Protein AF-A0A355DGM2-F1 (afdb_monomer_lite)

Secondary structure (DSSP, 8-state):
--------EEEEESEEE-TT---HHHHHHHHHHTSEESS-PPPB-EEEHHHHHHHHHHHHHHT--EEEEE--SS-B-HHHHHHHS------EE-HHHHHHHHHHHHHTTS-SS-GGGHHHHHS------HHHHTTT---SS-HHHHHHHH----SSTT--HHHHHHHHHHHHHHHHHHHHHHHHHHHHHHTT-

Sequence (193 aa):
AGSSGRVVTMLRPAVTVAEERPGGLALILGSASAVRSDEGDPIGQFLHSDDLADAVVCAVRERVDGPLNVAPDGWISAVVMAELGGPTPRLRLPANVVATLARIRWGLGFTAAPPGVLPYTVHPWVVSNDRLRALGWEPAHTNEEAYVAGHEPRTFDSLDAGSRQRISLGVAGGLVLTTLAGLVWLFRRSNRR

Foldseek 3Di:
DDDPDQADEAEAEFLEQELVDQPLVNQQLVLLLLQAAPLDWFKGWYAYPVLVVVLVVLCVVVVDHYYAYRTAPDIHTSVLLDVLQDDRPPDHDHPVVSLVVQCVCVVLVVGSHHSVCNVCRSDPDDDDRVVSVVSVRHGPDHRSRRSNSSRPHPVDVPCDPVNVVSVVVVVVVVVVVVVVVVVVVVVVVVVVD

Radius of gyration: 22.89 Å; chains: 1; bounding box: 57×38×83 Å

pLDDT: mean 76.77, std 14.78, range [42.03, 96.5]

Structure (mmCIF, N/CA/C/O backbone):
data_AF-A0A355DGM2-F1
#
_entry.id   AF-A0A355DGM2-F1
#
loop_
_atom_site.group_PDB
_atom_site.id
_atom_site.type_symbol
_atom_site.label_atom_id
_atom_site.label_alt_id
_atom_site.label_comp_id
_atom_site.label_asym_id
_atom_site.label_entity_id
_atom_site.label_seq_id
_atom_site.pdbx_PDB_ins_code
_atom_site.Cartn_x
_atom_site.Cartn_y
_atom_site.Cartn_z
_atom_site.occupancy
_atom_site.B_iso_or_equiv
_atom_site.auth_seq_id
_atom_site.auth_comp_id
_atom_site.auth_asym_id
_atom_site.auth_atom_id
_atom_site.pdbx_PDB_model_num
ATOM 1 N N . ALA A 1 1 ? -14.028 -1.785 42.041 1.00 43.94 1 ALA A N 1
ATOM 2 C CA . ALA A 1 1 ? -13.578 -0.882 40.965 1.00 43.94 1 ALA A CA 1
ATOM 3 C C . ALA A 1 1 ? -12.494 -1.615 40.181 1.00 43.94 1 ALA A C 1
ATOM 5 O O . ALA A 1 1 ? -11.404 -1.797 40.707 1.00 43.94 1 ALA A O 1
ATOM 6 N N . GLY A 1 2 ? -12.857 -2.193 39.031 1.00 47.41 2 GLY A N 1
ATOM 7 C CA . GLY A 1 2 ? -11.975 -3.054 38.236 1.00 47.41 2 GLY A CA 1
ATOM 8 C C . GLY A 1 2 ? -10.815 -2.265 37.636 1.00 47.41 2 GLY A C 1
ATOM 9 O O . GLY A 1 2 ? -10.975 -1.094 37.303 1.00 47.41 2 GLY A O 1
ATOM 10 N N . SER A 1 3 ? -9.648 -2.896 37.552 1.00 53.72 3 SER A N 1
ATOM 11 C CA . SER A 1 3 ? -8.413 -2.318 37.026 1.00 53.72 3 SER A CA 1
ATOM 12 C C . SER A 1 3 ? -8.638 -1.597 35.698 1.00 53.72 3 SER A C 1
ATOM 14 O O . SER A 1 3 ? -9.107 -2.205 34.736 1.00 53.72 3 SER A O 1
ATOM 16 N N . SER A 1 4 ? -8.249 -0.328 35.633 1.00 62.31 4 SER A N 1
ATOM 17 C CA . SER A 1 4 ? -8.132 0.453 34.402 1.00 62.31 4 SER A CA 1
ATOM 18 C C . SER A 1 4 ? -7.060 -0.182 33.503 1.00 62.31 4 SER A C 1
ATOM 20 O O . SER A 1 4 ? -5.890 0.197 33.550 1.00 62.31 4 SER A O 1
ATOM 22 N N . GLY A 1 5 ? -7.437 -1.227 32.765 1.00 78.44 5 GLY A N 1
ATOM 23 C CA . GLY A 1 5 ? -6.533 -2.020 31.937 1.00 78.44 5 GLY A CA 1
ATOM 24 C C . GLY A 1 5 ? -5.949 -1.178 30.809 1.00 78.44 5 GLY A C 1
ATOM 25 O O . GLY A 1 5 ? -6.682 -0.520 30.072 1.00 78.44 5 GLY A O 1
ATOM 26 N N . ARG A 1 6 ? -4.619 -1.176 30.687 1.00 85.81 6 ARG A N 1
ATOM 27 C CA . ARG A 1 6 ? -3.944 -0.642 29.500 1.00 85.81 6 ARG A CA 1
ATOM 28 C C . ARG A 1 6 ? -4.262 -1.564 28.324 1.00 85.81 6 ARG A C 1
ATOM 30 O O . ARG A 1 6 ? -4.136 -2.775 28.471 1.00 85.81 6 ARG A O 1
ATOM 37 N N . VAL A 1 7 ? -4.635 -0.983 27.190 1.00 90.31 7 VAL A N 1
ATOM 38 C CA . VAL A 1 7 ? -4.841 -1.688 25.916 1.00 90.31 7 VAL A CA 1
ATOM 39 C C . VAL A 1 7 ? -3.777 -1.246 24.921 1.00 90.31 7 VAL A C 1
ATOM 41 O O . VAL A 1 7 ? -3.289 -0.114 25.005 1.00 90.31 7 VAL A O 1
ATOM 44 N N . VAL A 1 8 ? -3.396 -2.132 24.005 1.00 93.19 8 VAL A N 1
ATOM 45 C CA . VAL A 1 8 ? -2.416 -1.827 22.957 1.00 93.19 8 VAL A CA 1
ATOM 46 C C . VAL A 1 8 ? -3.008 -2.198 21.607 1.00 93.19 8 VAL A C 1
ATOM 48 O O . VAL A 1 8 ? -3.255 -3.369 21.323 1.00 93.19 8 VAL A O 1
ATOM 51 N N . THR A 1 9 ? -3.180 -1.199 20.745 1.00 95.38 9 THR A N 1
ATOM 52 C CA . THR A 1 9 ? -3.626 -1.397 19.363 1.00 95.38 9 THR A CA 1
ATOM 53 C C . THR A 1 9 ? -2.432 -1.382 18.414 1.00 95.38 9 THR A C 1
ATOM 55 O O . THR A 1 9 ? -1.610 -0.468 18.460 1.00 95.38 9 THR A O 1
ATOM 58 N N . MET A 1 10 ? -2.340 -2.369 17.521 1.00 95.31 10 MET A N 1
ATOM 59 C CA . MET A 1 10 ? -1.321 -2.412 16.466 1.00 95.31 10 MET A CA 1
ATOM 60 C C . MET A 1 10 ? -1.983 -2.252 15.100 1.00 95.31 10 MET A C 1
ATOM 62 O O . MET A 1 10 ? -2.630 -3.181 14.619 1.00 95.31 10 MET A O 1
ATOM 66 N N . LEU A 1 11 ? -1.794 -1.100 14.457 1.00 95.38 11 LEU A N 1
ATOM 67 C CA . LEU A 1 11 ? -2.301 -0.875 13.104 1.00 95.38 11 LEU A CA 1
ATOM 68 C C . LEU A 1 11 ? -1.401 -1.546 12.061 1.00 95.38 11 LEU A C 1
ATOM 70 O O . LEU A 1 11 ? -0.174 -1.465 12.136 1.00 95.38 11 LEU A O 1
ATOM 74 N N . ARG A 1 12 ? -2.021 -2.206 11.083 1.00 95.00 12 ARG A N 1
ATOM 75 C CA . ARG A 1 12 ? -1.367 -2.873 9.950 1.00 95.00 12 ARG A CA 1
ATOM 76 C C . ARG A 1 12 ? -1.913 -2.276 8.654 1.00 95.00 12 ARG A C 1
ATOM 78 O O . ARG A 1 12 ? -2.901 -2.795 8.130 1.00 95.00 12 ARG A O 1
ATOM 85 N N . PRO A 1 13 ? -1.349 -1.152 8.187 1.00 92.94 13 PRO A N 1
ATOM 86 C CA . PRO A 1 13 ? -1.866 -0.483 7.008 1.00 92.94 13 PRO A CA 1
ATOM 87 C C . PRO A 1 13 ? -1.518 -1.247 5.727 1.00 92.94 13 PRO A C 1
ATOM 89 O O . PRO A 1 13 ? -0.441 -1.842 5.614 1.00 92.94 13 PRO A O 1
ATOM 92 N N . ALA A 1 14 ? -2.419 -1.185 4.748 1.00 91.19 14 ALA A N 1
ATOM 93 C CA . ALA A 1 14 ? -2.104 -1.440 3.347 1.00 91.19 14 ALA A CA 1
ATOM 94 C C . ALA A 1 14 ? -1.095 -0.396 2.823 1.00 91.19 14 ALA A C 1
ATOM 96 O O . ALA A 1 14 ? -0.652 0.493 3.558 1.00 91.19 14 ALA A O 1
ATOM 97 N N . VAL A 1 15 ? -0.702 -0.497 1.549 1.00 86.44 15 VAL A N 1
ATOM 98 C CA . VAL A 1 15 ? 0.288 0.415 0.956 1.00 86.44 15 VAL A CA 1
ATOM 99 C C . VAL A 1 15 ? -0.219 1.851 1.068 1.00 86.44 15 VAL A C 1
ATOM 101 O O . VAL A 1 15 ? -1.159 2.237 0.383 1.00 86.44 15 VAL A O 1
ATOM 104 N N . THR A 1 16 ? 0.386 2.632 1.963 1.00 86.19 16 THR A N 1
ATOM 105 C CA . THR A 1 16 ? -0.083 3.988 2.256 1.00 86.19 16 THR A CA 1
ATOM 106 C C . THR A 1 16 ? 0.532 4.988 1.285 1.00 86.19 16 THR A C 1
ATOM 108 O O . THR A 1 16 ? 1.746 4.986 1.054 1.00 86.19 16 THR A O 1
ATOM 111 N N . VAL A 1 17 ? -0.318 5.843 0.733 1.00 83.31 17 VAL A N 1
ATOM 112 C CA . VAL A 1 17 ? -0.003 6.870 -0.262 1.00 83.31 17 VAL A CA 1
ATOM 113 C C . VAL A 1 17 ? -0.523 8.223 0.218 1.00 83.31 17 VAL A C 1
ATOM 115 O O . VAL A 1 17 ? -1.468 8.281 0.996 1.00 83.31 17 VAL A O 1
ATOM 118 N N . ALA A 1 18 ? 0.123 9.301 -0.211 1.00 75.31 18 ALA A N 1
ATOM 119 C CA . ALA A 1 18 ? -0.251 10.673 0.119 1.00 75.31 18 ALA A CA 1
ATOM 120 C C . ALA A 1 18 ? 0.017 11.565 -1.099 1.00 75.31 18 ALA A C 1
ATOM 122 O O . ALA A 1 18 ? 1.038 11.355 -1.762 1.00 75.31 18 ALA A O 1
ATOM 123 N N . GLU A 1 19 ? -0.841 12.560 -1.350 1.00 64.38 19 GLU A N 1
ATOM 124 C CA . GLU A 1 19 ? -0.718 13.497 -2.485 1.00 64.38 19 GLU A CA 1
ATOM 125 C C . GLU A 1 19 ? 0.648 14.206 -2.523 1.00 64.38 19 GLU A C 1
ATOM 127 O O . GLU A 1 19 ? 1.298 14.282 -3.562 1.00 64.38 19 GLU A O 1
ATOM 132 N N . GLU A 1 20 ? 1.145 14.687 -1.379 1.00 56.47 20 GLU A N 1
ATOM 133 C CA . GLU A 1 20 ? 2.359 15.520 -1.352 1.00 56.47 20 GLU A CA 1
ATOM 134 C C . GLU A 1 20 ? 3.671 14.727 -1.225 1.00 56.47 20 GLU A C 1
ATOM 136 O O . GLU A 1 20 ? 4.762 15.272 -1.429 1.00 56.47 20 GLU A O 1
ATOM 141 N N . ARG A 1 21 ? 3.601 13.437 -0.867 1.00 53.59 21 ARG A N 1
ATOM 142 C CA . ARG A 1 21 ? 4.767 12.551 -0.732 1.00 53.59 21 ARG A CA 1
ATOM 143 C C . ARG A 1 21 ? 4.364 11.102 -0.988 1.00 53.59 21 ARG A C 1
ATOM 145 O O . ARG A 1 21 ? 3.862 10.458 -0.064 1.00 53.59 21 ARG A O 1
ATOM 152 N N . PRO A 1 22 ? 4.672 10.524 -2.160 1.00 54.56 22 PRO A N 1
ATOM 153 C CA . PRO A 1 22 ? 4.514 9.090 -2.325 1.00 54.56 22 PRO A CA 1
ATOM 154 C C . PRO A 1 22 ? 5.423 8.404 -1.295 1.00 54.56 22 PRO A C 1
ATOM 156 O O . PRO A 1 22 ? 6.642 8.598 -1.285 1.00 54.56 22 PRO A O 1
ATOM 159 N N . GLY A 1 23 ? 4.818 7.671 -0.355 1.00 53.31 23 GLY A N 1
ATOM 160 C CA . GLY A 1 23 ? 5.551 6.977 0.699 1.00 53.31 23 GLY A CA 1
ATOM 161 C C . GLY A 1 23 ? 6.642 6.093 0.092 1.00 53.31 23 GLY A C 1
ATOM 162 O O . GLY A 1 23 ? 6.471 5.543 -0.997 1.00 53.31 23 GLY A O 1
ATOM 163 N N . GLY A 1 24 ? 7.779 5.934 0.779 1.00 54.09 24 GLY A N 1
ATOM 164 C CA . GLY A 1 24 ? 8.934 5.208 0.228 1.00 54.09 24 GLY A CA 1
ATOM 165 C C . GLY A 1 24 ? 8.587 3.808 -0.298 1.00 54.09 24 GLY A C 1
ATOM 166 O O . GLY A 1 24 ? 9.107 3.393 -1.329 1.00 54.09 24 GLY A O 1
ATOM 167 N N . LEU A 1 25 ? 7.642 3.112 0.345 1.00 56.62 25 LEU A N 1
ATOM 168 C CA . LEU A 1 25 ? 7.139 1.815 -0.117 1.00 56.62 25 LEU A CA 1
ATOM 169 C C . LEU A 1 25 ? 6.271 1.908 -1.377 1.00 56.62 25 LEU A C 1
ATOM 171 O O . LEU A 1 25 ? 6.405 1.050 -2.243 1.00 56.62 25 LEU A O 1
ATOM 175 N N . ALA A 1 26 ? 5.436 2.938 -1.521 1.00 55.56 26 ALA A N 1
ATOM 176 C CA . ALA A 1 26 ? 4.637 3.153 -2.726 1.00 55.56 26 ALA A CA 1
ATOM 177 C C . ALA A 1 26 ? 5.531 3.444 -3.944 1.00 55.56 26 ALA A C 1
ATOM 179 O O . ALA A 1 26 ? 5.328 2.865 -5.007 1.00 55.56 26 ALA A O 1
ATOM 180 N N . LEU A 1 27 ? 6.594 4.239 -3.769 1.00 59.16 27 LEU A N 1
ATOM 181 C CA . LEU A 1 27 ? 7.612 4.468 -4.805 1.00 59.16 27 LEU A CA 1
ATOM 182 C C . LEU A 1 27 ? 8.358 3.184 -5.189 1.00 59.16 27 LEU A C 1
ATOM 184 O O . LEU A 1 27 ? 8.593 2.901 -6.369 1.00 59.16 27 LEU A O 1
ATOM 188 N N . ILE A 1 28 ? 8.747 2.394 -4.190 1.00 57.03 28 ILE A N 1
ATOM 189 C CA . ILE A 1 28 ? 9.450 1.126 -4.390 1.00 57.03 28 ILE A CA 1
ATOM 190 C C . ILE A 1 28 ? 8.540 0.112 -5.105 1.00 57.03 28 ILE A C 1
ATOM 192 O O . ILE A 1 28 ? 8.972 -0.527 -6.062 1.00 57.03 28 ILE A O 1
ATOM 196 N N . LEU A 1 29 ? 7.273 -0.002 -4.709 1.00 59.44 29 LEU A N 1
ATOM 197 C CA . LEU A 1 29 ? 6.317 -0.908 -5.345 1.00 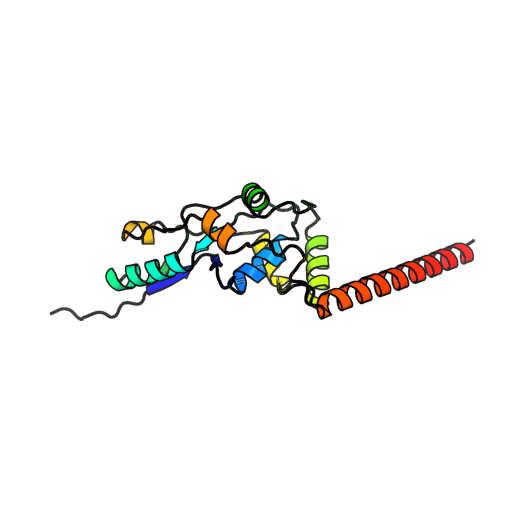59.44 29 LEU A CA 1
ATOM 198 C C . LEU A 1 29 ? 5.933 -0.432 -6.749 1.00 59.44 29 LEU A C 1
ATOM 200 O O . LEU A 1 29 ? 5.970 -1.234 -7.675 1.00 59.44 29 LEU A O 1
ATOM 204 N N . GLY A 1 30 ? 5.675 0.861 -6.958 1.00 60.94 30 GLY A N 1
ATOM 205 C CA . GLY A 1 30 ? 5.396 1.419 -8.286 1.00 60.94 30 GLY A CA 1
ATOM 206 C C . GLY A 1 30 ? 6.549 1.197 -9.275 1.00 60.94 30 GLY A C 1
ATOM 207 O O . GLY A 1 30 ? 6.340 0.758 -10.407 1.00 60.94 30 GLY A O 1
ATOM 208 N N . SER A 1 31 ? 7.796 1.399 -8.835 1.00 55.84 31 SER A N 1
ATOM 209 C CA . SER A 1 31 ? 8.989 1.177 -9.674 1.00 55.84 31 SER A CA 1
ATOM 210 C C . SER A 1 31 ? 9.320 -0.304 -9.926 1.00 55.84 31 SER A C 1
ATOM 212 O O . SER A 1 31 ? 9.975 -0.633 -10.931 1.00 55.84 31 SER A O 1
ATOM 214 N N . ALA A 1 32 ? 8.852 -1.199 -9.050 1.00 55.50 32 ALA A N 1
ATOM 215 C CA . ALA A 1 32 ? 8.900 -2.647 -9.231 1.00 55.50 32 ALA A CA 1
ATOM 216 C C . ALA A 1 32 ? 7.780 -3.150 -10.168 1.00 55.50 32 ALA A C 1
ATOM 218 O O . ALA A 1 32 ? 8.047 -3.988 -11.027 1.00 55.50 32 ALA A O 1
ATOM 219 N N . SER A 1 33 ? 6.580 -2.564 -10.101 1.00 57.94 33 SER A N 1
ATOM 220 C CA . SER A 1 33 ? 5.413 -2.901 -10.938 1.00 57.94 33 SER A CA 1
ATOM 221 C C . SER A 1 33 ? 5.585 -2.576 -12.428 1.00 57.94 33 SER A C 1
ATOM 223 O O . SER A 1 33 ? 4.860 -3.112 -13.268 1.00 57.94 33 SER A O 1
ATOM 225 N N . ALA A 1 34 ? 6.570 -1.741 -12.783 1.00 59.12 34 ALA A N 1
ATOM 226 C CA . ALA A 1 34 ? 6.931 -1.450 -14.172 1.00 59.12 34 ALA A CA 1
ATOM 227 C C . ALA A 1 34 ? 7.476 -2.675 -14.936 1.00 59.12 34 ALA A C 1
ATOM 229 O O . ALA A 1 34 ? 7.495 -2.670 -16.165 1.00 59.12 34 ALA A O 1
ATOM 230 N N . VAL A 1 35 ? 7.933 -3.721 -14.234 1.00 55.16 35 VAL A N 1
ATOM 231 C CA . VAL A 1 35 ? 8.417 -4.962 -14.853 1.00 55.16 35 VAL A CA 1
ATOM 232 C C . VAL A 1 35 ? 7.494 -6.101 -14.438 1.00 55.16 35 VAL A C 1
ATOM 234 O O . VAL A 1 35 ? 7.488 -6.506 -13.279 1.00 55.16 35 VAL A O 1
ATOM 237 N N . ARG A 1 36 ? 6.708 -6.615 -15.386 1.00 61.22 36 ARG A N 1
ATOM 238 C CA . ARG A 1 36 ? 5.722 -7.673 -15.132 1.00 61.22 36 ARG A CA 1
ATOM 239 C C . ARG A 1 36 ? 6.274 -9.046 -15.509 1.00 61.22 36 ARG A C 1
ATOM 241 O O . ARG A 1 36 ? 6.839 -9.203 -16.595 1.00 61.22 36 ARG A O 1
ATOM 248 N N . SER A 1 37 ? 6.091 -10.026 -14.624 1.00 59.56 37 SER A N 1
ATOM 249 C CA . SER A 1 37 ? 6.274 -11.441 -14.959 1.00 59.56 37 SER A CA 1
ATOM 250 C C . SER A 1 37 ? 5.012 -12.005 -15.618 1.00 59.56 37 SER A C 1
ATOM 252 O O . SER A 1 37 ? 3.939 -11.402 -15.590 1.00 59.56 37 SER A O 1
ATOM 254 N N . ASP A 1 38 ? 5.144 -13.153 -16.266 1.00 64.50 38 ASP A N 1
ATOM 255 C CA . ASP A 1 38 ? 4.042 -13.923 -16.841 1.00 64.50 38 ASP A CA 1
ATOM 256 C C . ASP A 1 38 ? 3.252 -14.753 -15.808 1.00 64.50 38 ASP A C 1
ATOM 258 O O . ASP A 1 38 ? 2.197 -15.291 -16.146 1.00 64.50 38 ASP A O 1
ATOM 262 N N . GLU A 1 39 ? 3.719 -14.805 -14.557 1.00 63.25 39 GLU A N 1
ATOM 263 C CA . GLU A 1 39 ? 3.171 -15.630 -13.468 1.00 63.25 39 GLU A CA 1
ATOM 264 C C . GLU A 1 39 ? 1.822 -15.143 -12.908 1.00 63.25 39 GLU A C 1
ATOM 266 O O . GLU A 1 39 ? 1.087 -15.947 -12.337 1.00 63.25 39 GLU A O 1
ATOM 271 N N . GLY A 1 40 ? 1.450 -13.870 -13.081 1.00 62.19 40 GLY A N 1
ATOM 272 C CA . GLY A 1 40 ? 0.170 -13.351 -12.588 1.00 62.19 40 GLY A CA 1
ATOM 273 C C . GLY A 1 40 ? -0.073 -11.878 -12.910 1.00 62.19 40 GLY A C 1
ATOM 274 O O . GLY A 1 40 ? 0.831 -11.169 -13.352 1.00 62.19 40 GLY A O 1
ATOM 275 N N . ASP A 1 41 ? -1.309 -11.422 -12.695 1.00 65.69 41 ASP A N 1
ATOM 276 C CA . ASP A 1 41 ? -1.667 -10.006 -12.787 1.00 65.69 41 ASP A CA 1
ATOM 277 C C . ASP A 1 41 ? -1.626 -9.360 -11.391 1.00 65.69 41 ASP A C 1
ATOM 279 O O . ASP A 1 41 ? -2.308 -9.842 -10.483 1.00 65.69 41 ASP A O 1
ATOM 283 N N . PRO A 1 42 ? -0.858 -8.271 -11.191 1.00 70.81 42 PRO A N 1
ATOM 284 C CA . PRO A 1 42 ? -0.794 -7.604 -9.897 1.00 70.81 42 PRO A CA 1
ATOM 285 C C . PRO A 1 42 ? -2.148 -6.988 -9.534 1.00 70.81 42 PRO A C 1
ATOM 287 O O . PRO A 1 42 ? -2.730 -6.236 -10.315 1.00 70.81 42 PRO A O 1
ATOM 290 N N . ILE A 1 43 ? -2.623 -7.261 -8.324 1.00 79.44 43 ILE A N 1
ATOM 291 C CA . ILE A 1 43 ? -3.702 -6.520 -7.670 1.00 79.44 43 ILE A CA 1
ATOM 292 C C . ILE A 1 43 ? -3.099 -5.492 -6.709 1.00 79.44 43 ILE A C 1
ATOM 294 O O . ILE A 1 43 ? -2.060 -5.735 -6.096 1.00 79.44 43 ILE A O 1
ATOM 298 N N . GLY A 1 44 ? -3.730 -4.325 -6.625 1.00 84.00 44 GLY A N 1
ATOM 299 C CA . GLY A 1 44 ? -3.279 -3.188 -5.833 1.00 84.00 44 GLY A CA 1
ATOM 300 C C . GLY A 1 44 ? -4.243 -2.859 -4.699 1.00 84.00 44 GLY A C 1
ATOM 301 O O . GLY A 1 44 ? -5.463 -2.897 -4.867 1.00 84.00 44 GLY A O 1
ATOM 302 N N . GLN A 1 45 ? -3.694 -2.512 -3.539 1.00 89.06 45 GLN A N 1
ATOM 303 C CA . GLN A 1 45 ? -4.464 -2.008 -2.407 1.00 89.06 45 GLN A CA 1
ATOM 304 C C . GLN A 1 45 ? -3.740 -0.802 -1.807 1.00 89.06 45 GLN A C 1
ATOM 306 O O . GLN A 1 45 ? -2.713 -0.957 -1.141 1.00 89.06 45 GLN A O 1
ATOM 311 N N . PHE A 1 46 ? -4.272 0.388 -2.087 1.00 88.38 46 PHE A N 1
ATOM 312 C CA . PHE A 1 46 ? -3.683 1.677 -1.744 1.00 88.38 46 PHE A CA 1
ATOM 313 C C . PHE A 1 46 ? -4.566 2.414 -0.741 1.00 88.38 46 PHE A C 1
ATOM 315 O O . PHE A 1 46 ? -5.757 2.597 -0.962 1.00 88.38 46 PHE A O 1
ATOM 322 N N . LEU A 1 47 ? -3.978 2.816 0.380 1.00 91.69 47 LEU A N 1
ATOM 323 C CA . LEU A 1 47 ? -4.662 3.524 1.458 1.00 91.69 47 LEU A CA 1
ATOM 324 C C . LEU A 1 47 ? -4.226 4.989 1.461 1.00 91.69 47 LEU A C 1
ATOM 326 O O . LEU A 1 47 ? -3.023 5.255 1.523 1.00 91.69 47 LEU A O 1
ATOM 330 N N . HIS A 1 48 ? -5.173 5.926 1.448 1.00 90.62 48 HIS A N 1
ATOM 331 C CA . HIS A 1 48 ? -4.840 7.339 1.594 1.00 90.62 48 HIS A CA 1
ATOM 332 C C . HIS A 1 48 ? -4.316 7.635 3.010 1.00 90.62 48 HIS A C 1
ATOM 334 O O . HIS A 1 48 ? -4.785 7.063 3.998 1.00 90.62 48 HIS A O 1
ATOM 340 N N . SER A 1 49 ? -3.325 8.520 3.133 1.00 90.94 49 SER A N 1
ATOM 341 C CA . SER A 1 49 ? -2.719 8.858 4.427 1.00 90.94 49 SER A CA 1
ATOM 342 C C . SER A 1 49 ? -3.716 9.448 5.418 1.00 90.94 49 SER A C 1
ATOM 344 O O . SER A 1 49 ? -3.588 9.203 6.618 1.00 90.94 49 SER A O 1
ATOM 346 N N . ASP A 1 50 ? -4.711 10.179 4.924 1.00 91.12 50 ASP A N 1
ATOM 347 C CA . ASP A 1 50 ? -5.739 10.790 5.770 1.00 91.12 50 ASP A CA 1
ATOM 348 C C . ASP A 1 50 ? -6.674 9.727 6.347 1.00 91.12 50 ASP A C 1
ATOM 350 O O . ASP A 1 50 ? -6.948 9.732 7.544 1.00 91.12 50 ASP A O 1
ATOM 354 N N . ASP A 1 51 ? -7.034 8.718 5.550 1.00 94.06 51 ASP A N 1
ATOM 355 C CA . ASP A 1 51 ? -7.844 7.591 6.019 1.00 94.06 51 ASP A CA 1
ATOM 356 C C . ASP A 1 51 ? -7.099 6.773 7.090 1.00 94.06 51 ASP A C 1
ATOM 358 O O . ASP A 1 51 ? -7.702 6.265 8.041 1.00 94.06 51 ASP A O 1
ATOM 362 N N . LEU A 1 52 ? -5.766 6.668 6.978 1.00 94.69 52 LEU A N 1
ATOM 363 C CA . LEU A 1 52 ? -4.931 6.074 8.025 1.00 94.69 52 LEU A CA 1
ATOM 364 C C . LEU A 1 52 ? -4.936 6.920 9.306 1.00 94.69 52 LEU A C 1
ATOM 366 O O . LEU A 1 52 ? -5.001 6.361 10.404 1.00 94.69 52 LEU A O 1
ATOM 370 N N . ALA A 1 53 ? -4.865 8.247 9.190 1.00 94.50 53 ALA A N 1
ATOM 371 C CA . ALA A 1 53 ? -4.955 9.140 10.341 1.00 94.50 53 ALA A CA 1
ATOM 372 C C . ALA A 1 53 ? -6.321 9.007 11.038 1.00 94.50 53 ALA A C 1
ATOM 374 O O . ALA A 1 53 ? -6.378 8.864 12.262 1.00 94.50 53 ALA A O 1
ATOM 375 N N . ASP A 1 54 ? -7.406 8.930 10.271 1.00 95.31 54 ASP A N 1
ATOM 376 C CA . ASP A 1 54 ? -8.752 8.705 10.798 1.00 95.31 54 ASP A CA 1
ATOM 377 C C . ASP A 1 54 ? -8.894 7.331 11.464 1.00 95.31 54 ASP A C 1
ATOM 379 O O . ASP A 1 54 ? -9.524 7.206 12.520 1.00 95.31 54 ASP A O 1
ATOM 383 N N . ALA A 1 55 ? -8.239 6.297 10.928 1.00 95.69 55 ALA A N 1
ATOM 384 C CA . ALA A 1 55 ? -8.201 4.976 11.552 1.00 95.69 55 ALA A CA 1
ATOM 385 C C . ALA A 1 55 ? -7.498 5.000 12.920 1.00 95.69 55 ALA A C 1
ATOM 387 O O . ALA A 1 55 ? -7.945 4.333 13.857 1.00 95.69 55 ALA A O 1
ATOM 388 N N . VAL A 1 56 ? -6.430 5.796 13.070 1.00 95.56 56 VAL A N 1
ATOM 389 C CA . VAL A 1 56 ? -5.773 6.024 14.370 1.00 95.56 56 VAL A CA 1
ATOM 390 C C . VAL A 1 56 ? -6.748 6.677 15.348 1.00 95.56 56 VAL A C 1
ATOM 392 O O . VAL A 1 56 ? -6.863 6.227 16.490 1.00 95.56 56 VAL A O 1
ATOM 395 N N . VAL A 1 57 ? -7.481 7.706 14.913 1.00 95.88 57 VAL A N 1
ATOM 396 C CA . VAL A 1 57 ? -8.476 8.391 15.752 1.00 95.88 57 VAL A CA 1
ATOM 397 C C . VAL A 1 57 ? -9.582 7.428 16.191 1.00 95.88 57 VAL A C 1
ATOM 399 O O . VAL A 1 57 ? -9.920 7.398 17.377 1.00 95.88 57 VAL A O 1
ATOM 402 N N . CYS A 1 58 ? -10.106 6.610 15.275 1.00 95.38 58 CYS A N 1
ATOM 403 C CA . CYS A 1 58 ? -11.101 5.579 15.579 1.00 95.38 58 CYS A CA 1
ATOM 404 C C . CYS A 1 58 ? -10.571 4.572 16.613 1.00 95.38 58 CYS A C 1
ATOM 406 O O . CYS A 1 58 ? -11.188 4.377 17.660 1.00 95.38 58 CYS A O 1
ATOM 408 N N . ALA A 1 59 ? -9.382 4.005 16.388 1.00 94.50 59 ALA A N 1
ATOM 409 C CA . ALA A 1 59 ? -8.775 3.028 17.291 1.00 94.50 59 ALA A CA 1
ATOM 410 C C . ALA A 1 59 ? -8.581 3.568 18.720 1.00 94.50 59 ALA A C 1
ATOM 412 O O . ALA A 1 59 ? -8.819 2.852 19.697 1.00 94.50 59 ALA A O 1
ATOM 413 N N . VAL A 1 60 ? -8.180 4.838 18.849 1.00 93.44 60 VAL A N 1
ATOM 414 C CA . VAL A 1 60 ? -8.001 5.507 20.147 1.00 93.44 60 VAL A CA 1
ATOM 415 C C . VAL A 1 60 ? -9.340 5.752 20.847 1.00 93.44 60 VAL A C 1
ATOM 417 O O . VAL A 1 60 ? -9.430 5.546 22.060 1.00 93.44 60 VAL A O 1
ATOM 420 N N . ARG A 1 61 ? -10.375 6.175 20.109 1.00 94.38 61 ARG A N 1
ATOM 421 C CA . ARG A 1 61 ? -11.723 6.411 20.656 1.00 94.38 61 ARG A CA 1
ATOM 422 C C . ARG A 1 61 ? -12.358 5.119 21.165 1.00 94.38 61 ARG A C 1
ATOM 424 O O . ARG A 1 61 ? -12.814 5.084 22.305 1.00 94.38 61 ARG A O 1
ATOM 431 N N . GLU A 1 62 ? -12.287 4.060 20.367 1.00 93.94 62 GLU A N 1
ATOM 432 C CA . GLU A 1 62 ? -12.908 2.765 20.667 1.00 93.94 62 GLU A CA 1
ATOM 433 C C . GLU A 1 62 ? -12.064 1.879 21.599 1.00 93.94 62 GLU A C 1
ATOM 435 O O . GLU A 1 62 ? -12.528 0.839 22.063 1.00 93.94 62 GLU A O 1
ATOM 440 N N . ARG A 1 63 ? -10.820 2.281 21.910 1.00 91.69 63 ARG A N 1
ATOM 441 C CA . ARG A 1 63 ? -9.886 1.552 22.793 1.00 91.69 63 ARG A CA 1
ATOM 442 C C . ARG A 1 63 ? -9.731 0.072 22.422 1.00 91.69 63 ARG A C 1
ATOM 444 O O . ARG A 1 63 ? -9.739 -0.809 23.282 1.00 91.69 63 ARG A O 1
ATOM 451 N N . VAL A 1 64 ? -9.574 -0.191 21.129 1.00 90.19 64 VAL A N 1
ATOM 452 C CA . VAL A 1 64 ? -9.469 -1.547 20.581 1.00 90.19 64 VAL A CA 1
ATOM 453 C C . VAL A 1 64 ? -8.192 -2.219 21.067 1.00 90.19 64 VAL A C 1
ATOM 455 O O . VAL A 1 64 ? -7.105 -1.668 20.918 1.00 90.19 64 VAL A O 1
ATOM 458 N N . ASP A 1 65 ? -8.294 -3.445 21.569 1.00 91.81 65 ASP A N 1
ATOM 459 C CA . ASP A 1 65 ? -7.112 -4.235 21.909 1.00 91.81 65 ASP A CA 1
ATOM 460 C C . ASP A 1 65 ? -6.687 -5.159 20.752 1.00 91.81 65 ASP A C 1
ATOM 462 O O . ASP A 1 65 ? -7.514 -5.801 20.082 1.00 91.81 65 ASP A O 1
ATOM 466 N N . GLY A 1 66 ? -5.378 -5.219 20.504 1.00 91.88 66 GLY A N 1
ATOM 467 C CA . GLY A 1 66 ? -4.761 -6.099 19.515 1.00 91.88 66 GLY A CA 1
ATOM 468 C C . GLY A 1 66 ? -4.615 -5.515 18.098 1.00 91.88 66 GLY A C 1
ATOM 469 O O . GLY A 1 66 ? -4.657 -4.300 17.891 1.00 91.88 66 GLY A O 1
ATOM 470 N N . PRO A 1 67 ? -4.366 -6.376 17.093 1.00 94.56 67 PRO A N 1
ATOM 471 C CA . PRO A 1 67 ? -4.044 -5.941 15.738 1.00 94.56 67 PRO A CA 1
ATOM 472 C C . PRO A 1 67 ? -5.280 -5.499 14.947 1.00 94.56 67 PRO A C 1
ATOM 474 O O . PRO A 1 67 ? -6.318 -6.163 14.979 1.00 94.56 67 PRO A O 1
ATOM 477 N N . LEU A 1 68 ? -5.143 -4.425 14.175 1.00 95.06 68 LEU A N 1
ATOM 478 C CA . LEU A 1 68 ? -6.197 -3.876 13.330 1.00 95.06 68 LEU A CA 1
ATOM 479 C C . LEU A 1 68 ? -5.637 -3.589 11.937 1.00 95.06 68 LEU A C 1
ATOM 481 O O . LEU A 1 68 ? -4.695 -2.813 11.783 1.00 95.06 68 LEU A O 1
ATOM 485 N N . ASN A 1 69 ? -6.193 -4.247 10.926 1.00 95.69 69 ASN A N 1
ATOM 486 C CA . ASN A 1 69 ? -5.839 -3.968 9.540 1.00 95.69 69 ASN A CA 1
ATOM 487 C C . ASN A 1 69 ? -6.493 -2.652 9.119 1.00 95.69 69 ASN A C 1
ATOM 489 O O . ASN A 1 69 ? -7.667 -2.429 9.414 1.00 95.69 69 ASN A O 1
ATOM 493 N N . VAL A 1 70 ? -5.735 -1.806 8.428 1.00 96.50 70 VAL A N 1
ATOM 494 C CA . VAL A 1 70 ? -6.237 -0.541 7.885 1.00 96.50 70 VAL A CA 1
ATOM 495 C C . VAL A 1 70 ? -6.074 -0.596 6.378 1.00 96.50 70 VAL A C 1
ATOM 497 O O . VAL A 1 70 ? -4.955 -0.690 5.878 1.00 96.50 70 VAL A O 1
ATOM 500 N N . ALA A 1 71 ? -7.181 -0.597 5.652 1.00 95.00 71 ALA A N 1
ATOM 501 C CA . ALA A 1 71 ? -7.181 -0.740 4.206 1.00 95.00 71 ALA A CA 1
ATOM 502 C C . ALA A 1 71 ? -8.427 -0.090 3.598 1.00 95.00 71 ALA A C 1
ATOM 504 O O . ALA A 1 71 ? -9.452 -0.018 4.285 1.00 95.00 71 ALA A O 1
ATOM 505 N N . PRO A 1 72 ? -8.348 0.365 2.333 1.00 93.62 72 PRO A N 1
ATOM 506 C CA . PRO A 1 72 ? -9.523 0.810 1.600 1.00 93.62 72 PRO A CA 1
ATOM 507 C C . PRO A 1 72 ? -10.487 -0.359 1.380 1.00 93.62 72 PRO A C 1
ATOM 509 O O . PRO A 1 72 ? -10.126 -1.533 1.528 1.00 93.62 72 PRO A O 1
ATOM 512 N N . ASP A 1 73 ? -11.698 -0.028 0.955 1.00 91.50 73 ASP A N 1
ATOM 513 C CA . ASP A 1 73 ? -12.645 -1.032 0.498 1.00 91.50 73 ASP A CA 1
ATOM 514 C C . ASP A 1 73 ? -12.157 -1.645 -0.832 1.00 91.50 73 ASP A C 1
ATOM 516 O O . ASP A 1 73 ? -11.806 -0.947 -1.785 1.00 91.50 73 ASP A O 1
ATOM 520 N N . GLY A 1 74 ? -12.102 -2.978 -0.887 1.00 89.00 74 GLY A N 1
ATOM 521 C CA . GLY A 1 74 ? -11.734 -3.725 -2.092 1.00 89.00 74 GLY A CA 1
ATOM 522 C C . GLY A 1 74 ? -10.255 -3.645 -2.504 1.00 89.00 74 GLY A C 1
ATOM 523 O O . GLY A 1 74 ? -9.344 -3.452 -1.696 1.00 89.00 74 GLY A O 1
ATOM 524 N N . TRP A 1 75 ? -10.018 -3.888 -3.794 1.00 89.88 75 TRP A N 1
ATOM 525 C CA . TRP A 1 75 ? -8.707 -3.937 -4.447 1.00 89.88 75 TRP A CA 1
ATOM 526 C C . TRP A 1 75 ? -8.847 -3.522 -5.920 1.00 89.88 75 TRP A C 1
ATOM 528 O O . TRP A 1 75 ? -9.910 -3.703 -6.511 1.00 89.88 75 TRP A O 1
ATOM 538 N N . ILE A 1 76 ? -7.775 -3.007 -6.528 1.00 86.69 76 ILE A N 1
ATOM 539 C CA . ILE A 1 76 ? -7.752 -2.609 -7.943 1.00 86.69 76 ILE A CA 1
ATOM 540 C C . ILE A 1 76 ? -6.957 -3.601 -8.789 1.00 86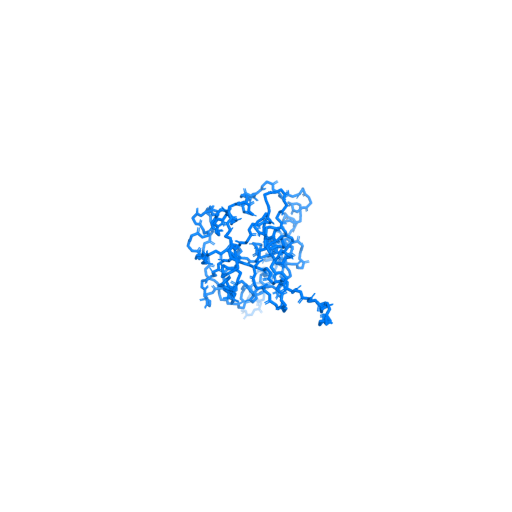.69 76 ILE A C 1
ATOM 542 O O . ILE A 1 76 ? -5.925 -4.123 -8.366 1.00 86.69 76 ILE A O 1
ATOM 546 N N . SER A 1 77 ? -7.438 -3.890 -9.997 1.00 82.88 77 SER A N 1
ATOM 547 C CA . SER A 1 77 ? -6.788 -4.844 -10.902 1.00 82.88 77 SER A CA 1
ATOM 548 C C . SER A 1 77 ? -5.631 -4.218 -11.679 1.00 82.88 77 SER A C 1
ATOM 550 O O . SER A 1 77 ? -5.538 -3.000 -11.848 1.00 82.88 77 SER A O 1
ATOM 552 N N . ALA A 1 78 ? -4.782 -5.067 -12.255 1.00 76.12 78 ALA A N 1
ATOM 553 C CA . ALA A 1 78 ? -3.692 -4.644 -13.126 1.00 76.12 78 ALA A CA 1
ATOM 554 C C . ALA A 1 78 ? -4.147 -3.872 -14.378 1.00 76.12 78 ALA A C 1
ATOM 556 O O . ALA A 1 78 ? -3.340 -3.138 -14.961 1.00 76.12 78 ALA A O 1
ATOM 557 N N . VAL A 1 79 ? -5.396 -4.089 -14.809 1.00 74.75 79 VAL A N 1
ATOM 558 C CA . VAL A 1 79 ? -6.034 -3.399 -15.938 1.00 74.75 79 VAL A CA 1
ATOM 559 C C . VAL A 1 79 ? -6.425 -1.989 -15.518 1.00 74.75 79 VAL A C 1
ATOM 561 O O . VAL A 1 79 ? -5.971 -1.042 -16.153 1.00 74.75 79 VAL A O 1
ATOM 564 N N . VAL A 1 80 ? -7.146 -1.859 -14.400 1.00 78.75 80 VAL A N 1
ATOM 565 C CA . VAL A 1 80 ? -7.579 -0.569 -13.837 1.00 78.75 80 VAL A CA 1
ATOM 566 C C . VAL A 1 80 ? -6.370 0.303 -13.491 1.00 78.75 80 VAL A C 1
ATOM 568 O O . VAL A 1 80 ? -6.302 1.455 -13.903 1.00 78.75 80 VAL A O 1
ATOM 571 N N . MET A 1 81 ? -5.339 -0.263 -12.852 1.00 77.25 81 MET A N 1
ATOM 572 C CA . MET A 1 81 ? -4.084 0.455 -12.578 1.00 77.25 81 MET A CA 1
ATOM 573 C C . MET A 1 81 ? -3.420 1.010 -13.846 1.00 77.25 81 MET A C 1
ATOM 575 O O . MET A 1 81 ? -2.812 2.079 -13.816 1.00 77.25 81 MET A O 1
ATOM 579 N N . ALA A 1 82 ? -3.514 0.293 -14.966 1.00 73.00 82 ALA A N 1
ATOM 580 C CA . ALA A 1 82 ? -2.936 0.731 -16.231 1.00 73.00 82 ALA A CA 1
ATOM 581 C C . ALA A 1 82 ? -3.822 1.745 -16.976 1.00 73.00 82 ALA A C 1
ATOM 583 O O . ALA A 1 82 ? -3.291 2.563 -17.720 1.00 73.00 82 ALA A O 1
ATOM 584 N N . GLU A 1 83 ? -5.141 1.704 -16.789 1.00 77.12 83 GLU A N 1
ATOM 585 C CA . GLU A 1 83 ? -6.059 2.738 -17.284 1.00 77.12 83 GLU A CA 1
ATOM 586 C C . GLU A 1 83 ? -5.853 4.058 -16.532 1.00 77.12 83 GLU A C 1
ATOM 588 O O . GLU A 1 83 ? -5.773 5.111 -17.160 1.00 77.12 83 GLU A O 1
ATOM 593 N N . LEU A 1 84 ? -5.669 3.987 -15.211 1.00 71.88 84 LEU A N 1
ATOM 594 C CA . LEU A 1 84 ? -5.422 5.144 -14.346 1.00 71.88 84 LEU A CA 1
ATOM 595 C C . LEU A 1 84 ? -3.989 5.698 -14.473 1.00 71.88 84 LEU A C 1
ATOM 597 O O . LEU A 1 84 ? -3.785 6.904 -14.406 1.00 71.88 84 LEU A O 1
ATOM 601 N N . GLY A 1 85 ? -2.986 4.831 -14.664 1.00 64.44 85 GLY A N 1
ATOM 602 C CA . GLY A 1 85 ? -1.559 5.199 -14.674 1.00 64.44 85 GLY A CA 1
ATOM 603 C C . GLY A 1 85 ? -0.976 5.592 -16.040 1.00 64.44 85 GLY A C 1
ATOM 604 O O . GLY A 1 85 ? 0.208 5.925 -16.129 1.00 64.44 85 GLY A O 1
ATOM 605 N N . GLY A 1 86 ? -1.770 5.538 -17.113 1.00 61.72 86 GLY A N 1
ATOM 606 C CA . GLY A 1 86 ? -1.340 5.884 -18.469 1.00 61.72 86 GLY A CA 1
ATOM 607 C C . GLY A 1 86 ? -0.636 4.753 -19.247 1.00 61.72 86 GLY A C 1
ATOM 608 O O . GLY A 1 86 ? -0.445 3.637 -18.750 1.00 61.72 86 GLY A O 1
ATOM 609 N N . PRO A 1 87 ? -0.258 5.011 -20.517 1.00 53.22 87 PRO A N 1
ATOM 610 C CA . PRO A 1 87 ? 0.211 3.982 -21.442 1.00 53.22 87 PRO A CA 1
ATOM 611 C C . PRO A 1 87 ? 1.581 3.431 -21.030 1.00 53.22 87 PRO A C 1
ATOM 613 O O . PRO A 1 87 ? 2.627 4.011 -21.316 1.00 53.22 87 PRO A O 1
ATOM 616 N N . THR A 1 88 ? 1.580 2.262 -20.391 1.00 57.34 88 THR A N 1
ATOM 617 C CA . THR A 1 88 ? 2.787 1.490 -20.076 1.00 57.34 88 THR A CA 1
ATOM 618 C C . THR A 1 88 ? 2.871 0.244 -20.963 1.00 57.34 88 THR A C 1
ATOM 620 O O . THR A 1 88 ? 1.872 -0.462 -21.137 1.00 57.34 88 THR A O 1
ATOM 623 N N . PRO A 1 89 ? 4.039 -0.061 -21.561 1.00 56.84 89 PRO A N 1
ATOM 624 C CA . PRO A 1 89 ? 4.192 -1.247 -22.395 1.00 56.84 89 PRO A CA 1
ATOM 625 C C . PRO A 1 89 ? 4.016 -2.523 -21.557 1.00 56.84 89 PRO A C 1
ATOM 627 O O . PRO A 1 89 ? 4.826 -2.835 -20.685 1.00 56.84 89 PRO A O 1
ATOM 630 N N . ARG A 1 90 ? 2.949 -3.282 -21.838 1.00 59.31 90 ARG A N 1
ATOM 631 C CA . ARG A 1 90 ? 2.586 -4.530 -21.141 1.00 59.31 90 ARG A CA 1
ATOM 632 C C . ARG A 1 90 ? 3.369 -5.730 -21.690 1.00 59.31 90 ARG A C 1
ATOM 634 O O . ARG A 1 90 ? 2.792 -6.653 -22.260 1.00 59.31 90 ARG A O 1
ATOM 641 N N . LEU A 1 91 ? 4.693 -5.710 -21.552 1.00 62.28 91 LEU A N 1
ATOM 642 C CA . LEU A 1 91 ? 5.536 -6.844 -21.938 1.00 62.28 91 LEU A CA 1
ATOM 643 C C . LEU A 1 91 ? 5.508 -7.908 -20.835 1.00 62.28 91 LEU A C 1
ATOM 645 O O . LEU A 1 91 ? 5.999 -7.671 -19.734 1.00 62.28 91 LEU A O 1
ATOM 649 N N . ARG A 1 92 ? 4.936 -9.079 -21.136 1.00 68.62 92 ARG A N 1
ATOM 650 C CA . ARG A 1 92 ? 5.007 -10.259 -20.262 1.00 68.62 92 ARG A CA 1
ATOM 651 C C . ARG A 1 92 ? 6.338 -10.953 -20.524 1.00 68.62 92 ARG A C 1
ATOM 653 O O . ARG A 1 92 ? 6.583 -11.416 -21.637 1.00 68.62 92 ARG A O 1
ATOM 660 N N . LEU A 1 93 ? 7.211 -10.963 -19.524 1.00 74.19 93 LEU A N 1
ATOM 661 C CA . LEU A 1 93 ? 8.529 -11.582 -19.608 1.00 74.19 93 LEU A CA 1
ATOM 662 C C . LEU A 1 93 ? 8.611 -12.759 -18.631 1.00 74.19 93 LEU A C 1
ATOM 664 O O . LEU A 1 93 ? 8.048 -12.664 -17.541 1.00 74.19 93 LEU A O 1
ATOM 668 N N . PRO A 1 94 ? 9.359 -13.824 -18.964 1.00 79.31 94 PRO A N 1
ATOM 669 C CA . PRO A 1 94 ? 9.632 -14.899 -18.020 1.00 79.31 94 PRO A CA 1
ATOM 670 C C . PRO A 1 94 ? 10.250 -14.370 -16.717 1.00 79.31 94 PRO A C 1
ATOM 672 O O . PRO A 1 94 ? 11.112 -13.480 -16.744 1.00 79.31 94 PRO A O 1
ATOM 675 N N . ALA A 1 95 ? 9.857 -14.935 -15.573 1.00 75.62 95 ALA A N 1
ATOM 676 C CA . ALA A 1 95 ? 10.269 -14.469 -14.243 1.00 75.62 95 ALA A CA 1
ATOM 677 C C . ALA A 1 95 ? 11.797 -14.330 -14.065 1.00 75.62 95 ALA A C 1
ATOM 679 O O . ALA A 1 95 ? 12.290 -13.371 -13.464 1.00 75.62 95 ALA A O 1
ATOM 680 N N . ASN A 1 96 ? 12.584 -15.233 -14.658 1.00 80.38 96 ASN A N 1
ATOM 681 C CA . ASN A 1 96 ? 14.051 -15.182 -14.631 1.00 80.38 96 ASN A CA 1
ATOM 682 C C . ASN A 1 96 ? 14.630 -13.960 -15.372 1.00 80.38 96 ASN A C 1
ATOM 684 O O . ASN A 1 96 ? 15.651 -13.401 -14.949 1.00 80.38 96 ASN A O 1
ATOM 688 N N . VAL A 1 97 ? 13.987 -13.528 -16.461 1.00 81.44 97 VAL A N 1
ATOM 689 C CA . VAL A 1 97 ? 14.365 -12.326 -17.216 1.00 81.44 97 VAL A CA 1
ATOM 690 C C . VAL A 1 97 ? 14.035 -11.082 -16.395 1.00 81.44 97 VAL A C 1
ATOM 692 O O . VAL A 1 97 ? 14.904 -10.228 -16.214 1.00 81.44 97 VAL A O 1
ATOM 695 N N . VAL A 1 98 ? 12.831 -11.022 -15.817 1.00 79.06 98 VAL A N 1
ATOM 696 C CA . VAL A 1 98 ? 12.384 -9.934 -14.927 1.00 79.06 98 VAL A CA 1
ATOM 697 C C . VAL A 1 98 ? 13.335 -9.753 -13.744 1.00 79.06 98 VAL A C 1
ATOM 699 O O . VAL A 1 98 ? 13.842 -8.653 -13.515 1.00 79.06 98 VAL A O 1
ATOM 702 N N . ALA A 1 99 ? 13.658 -10.842 -13.044 1.00 80.25 99 ALA A N 1
ATOM 703 C CA . ALA A 1 99 ? 14.568 -10.827 -11.903 1.00 80.25 99 ALA A CA 1
ATOM 704 C C . ALA A 1 99 ? 15.983 -10.366 -12.284 1.00 80.25 99 ALA A C 1
ATOM 706 O O . ALA A 1 99 ? 16.663 -9.679 -11.518 1.00 80.25 99 ALA A O 1
ATOM 707 N N . THR A 1 100 ? 16.453 -10.723 -13.479 1.00 83.19 100 THR A N 1
ATOM 708 C CA . THR A 1 100 ? 17.772 -10.304 -13.968 1.00 83.19 100 THR A CA 1
ATOM 709 C C . THR A 1 100 ? 17.792 -8.824 -14.330 1.00 83.19 100 THR A C 1
ATOM 711 O O . THR A 1 100 ? 18.693 -8.109 -13.891 1.00 83.19 100 THR A O 1
ATOM 714 N N . LEU A 1 101 ? 16.774 -8.333 -15.040 1.00 79.50 101 LEU A N 1
ATOM 715 C CA . LEU A 1 101 ? 16.656 -6.915 -15.375 1.00 79.50 101 LEU A CA 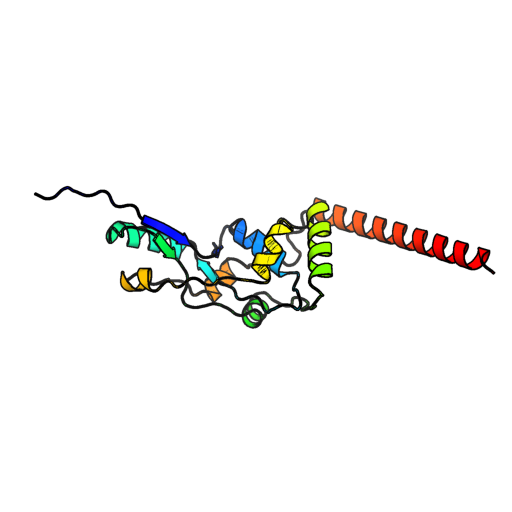1
ATOM 716 C C . LEU A 1 101 ? 16.516 -6.047 -14.123 1.00 79.50 101 LEU A C 1
ATOM 718 O O . LEU A 1 101 ? 17.170 -5.013 -14.034 1.00 79.50 101 LEU A O 1
ATOM 722 N N . ALA A 1 102 ? 15.728 -6.469 -13.132 1.00 79.12 102 ALA A N 1
ATOM 723 C CA . ALA A 1 102 ? 15.602 -5.738 -11.874 1.00 79.12 102 ALA A CA 1
ATOM 724 C C . ALA A 1 102 ? 16.925 -5.665 -11.102 1.00 79.12 102 ALA A C 1
ATOM 726 O O . ALA A 1 102 ? 17.283 -4.591 -10.626 1.00 79.12 102 ALA A O 1
ATOM 727 N N . ARG A 1 103 ? 17.694 -6.764 -11.032 1.00 82.50 103 ARG A N 1
ATOM 728 C CA . ARG A 1 103 ? 19.034 -6.767 -10.414 1.00 82.50 103 ARG A CA 1
ATOM 729 C C . ARG A 1 103 ? 19.994 -5.807 -11.112 1.00 82.50 103 ARG A C 1
ATOM 731 O O . ARG A 1 103 ? 20.681 -5.051 -10.433 1.00 82.50 103 ARG A O 1
ATOM 738 N N . ILE A 1 104 ? 20.022 -5.814 -12.446 1.00 81.25 104 ILE A N 1
ATOM 739 C CA . ILE A 1 104 ? 20.859 -4.898 -13.236 1.00 81.25 104 ILE A CA 1
ATOM 740 C C . ILE A 1 104 ? 20.423 -3.449 -12.995 1.00 81.25 104 ILE A C 1
ATOM 742 O O . ILE A 1 104 ? 21.249 -2.594 -12.691 1.00 81.25 104 ILE A O 1
ATOM 746 N N . ARG A 1 105 ? 19.118 -3.174 -13.081 1.00 77.44 105 ARG A N 1
ATOM 747 C CA . ARG A 1 105 ? 18.553 -1.829 -12.920 1.00 77.44 105 ARG A CA 1
ATOM 748 C C . ARG A 1 105 ? 18.809 -1.272 -11.517 1.00 77.44 105 ARG A C 1
ATOM 750 O O . ARG A 1 105 ? 19.128 -0.093 -11.391 1.00 77.44 105 ARG A O 1
ATOM 757 N N . TRP A 1 106 ? 18.736 -2.120 -10.492 1.00 78.06 106 TRP A N 1
ATOM 758 C CA . TRP A 1 106 ? 19.102 -1.779 -9.117 1.00 78.06 106 TRP A CA 1
ATOM 759 C C . TRP A 1 106 ? 20.605 -1.522 -8.968 1.00 78.06 106 TRP A C 1
ATOM 761 O O . TRP A 1 106 ? 20.996 -0.471 -8.471 1.00 78.06 106 TRP A O 1
ATOM 771 N N . GLY A 1 107 ? 21.455 -2.429 -9.463 1.00 80.06 107 GLY A N 1
ATOM 772 C CA . GLY A 1 107 ? 22.914 -2.290 -9.384 1.00 80.06 107 GLY A CA 1
ATOM 773 C C . GLY A 1 107 ? 23.462 -1.059 -10.115 1.00 80.06 107 GLY A C 1
ATOM 774 O O . GLY A 1 107 ? 24.481 -0.509 -9.710 1.00 80.06 107 GLY A O 1
ATOM 775 N N . LEU A 1 108 ? 22.767 -0.593 -11.156 1.00 80.69 108 LEU A N 1
ATOM 776 C CA . LEU A 1 108 ? 23.093 0.633 -11.893 1.00 80.69 108 LEU A CA 1
ATOM 777 C C . LEU A 1 108 ? 22.451 1.904 -11.294 1.00 80.69 108 LEU A C 1
ATOM 779 O O . LEU A 1 108 ? 22.692 3.005 -11.790 1.00 80.69 108 LEU A O 1
ATOM 783 N N . GLY A 1 109 ? 21.638 1.779 -10.238 1.00 72.81 109 GLY A N 1
ATOM 784 C CA . GLY A 1 109 ? 20.963 2.905 -9.583 1.00 72.81 109 GLY A CA 1
ATOM 785 C C . GLY A 1 109 ? 19.848 3.545 -10.418 1.00 72.81 109 GLY A C 1
ATOM 786 O O . GLY A 1 109 ? 19.528 4.712 -10.214 1.00 72.81 109 GLY A O 1
ATOM 787 N N . PHE A 1 110 ? 19.270 2.806 -11.368 1.00 70.62 110 PHE A N 1
ATOM 788 C CA . PHE A 1 110 ? 18.159 3.254 -12.220 1.00 70.62 110 PHE A CA 1
ATOM 789 C C . PHE A 1 110 ? 16.774 3.006 -11.600 1.00 70.62 110 PHE A C 1
ATOM 791 O O . PHE A 1 110 ? 15.754 3.317 -12.211 1.00 70.62 110 PHE A O 1
ATOM 798 N N . THR A 1 111 ? 16.709 2.399 -10.418 1.00 66.56 111 THR A N 1
ATOM 799 C CA . THR A 1 111 ? 15.474 2.211 -9.649 1.00 66.56 111 THR A CA 1
ATOM 800 C C . THR A 1 111 ? 15.774 2.316 -8.160 1.00 66.56 111 THR A C 1
ATOM 802 O O . THR A 1 111 ? 16.878 1.981 -7.739 1.00 66.56 111 THR A O 1
ATOM 805 N N . ALA A 1 112 ? 14.794 2.774 -7.379 1.00 63.81 112 ALA A N 1
ATOM 806 C CA . ALA A 1 112 ? 14.842 2.774 -5.917 1.00 63.81 112 ALA A CA 1
ATOM 807 C C . ALA A 1 112 ? 14.431 1.411 -5.313 1.00 63.81 112 ALA A C 1
ATOM 809 O O . ALA A 1 112 ? 14.617 1.188 -4.119 1.00 63.81 112 ALA A O 1
ATOM 810 N N . ALA A 1 113 ? 13.889 0.498 -6.128 1.00 66.62 113 ALA A N 1
ATOM 811 C CA . ALA A 1 113 ? 13.420 -0.807 -5.679 1.00 66.62 113 ALA A CA 1
ATOM 812 C C . ALA A 1 113 ? 14.524 -1.878 -5.722 1.00 66.62 113 ALA A C 1
ATOM 814 O O . ALA A 1 113 ? 14.990 -2.228 -6.814 1.00 66.62 113 ALA A O 1
ATOM 815 N N . PRO A 1 114 ? 14.910 -2.464 -4.573 1.00 74.31 114 PRO A N 1
ATOM 816 C CA . PRO A 1 114 ? 15.805 -3.607 -4.565 1.00 74.31 114 PRO A CA 1
ATOM 817 C C . PRO A 1 114 ? 15.108 -4.849 -5.147 1.00 74.31 114 PRO A C 1
ATOM 819 O O . PRO A 1 114 ? 13.893 -5.010 -5.013 1.00 74.31 114 PRO A O 1
ATOM 822 N N . PRO A 1 115 ? 15.865 -5.787 -5.746 1.00 72.44 115 PRO A N 1
ATOM 823 C CA . PRO A 1 115 ? 15.307 -6.970 -6.409 1.00 72.44 115 PRO A CA 1
ATOM 824 C C . PRO A 1 115 ? 14.496 -7.874 -5.468 1.00 72.44 115 PRO A C 1
ATOM 826 O O . PRO A 1 115 ? 13.617 -8.592 -5.931 1.00 72.44 115 PRO A O 1
ATOM 829 N N . GLY A 1 116 ? 14.746 -7.810 -4.156 1.00 75.25 116 GLY A N 1
ATOM 830 C CA . GLY A 1 116 ? 13.980 -8.546 -3.147 1.00 75.25 116 GLY A CA 1
ATOM 831 C C . GLY A 1 116 ? 12.519 -8.107 -3.006 1.00 75.25 116 GLY A C 1
ATOM 832 O O . GLY A 1 116 ? 11.756 -8.808 -2.356 1.00 75.25 116 GLY A O 1
ATOM 833 N N . VAL A 1 117 ? 12.117 -6.982 -3.611 1.00 72.94 117 VAL A N 1
ATOM 834 C CA . VAL A 1 117 ? 10.722 -6.512 -3.594 1.00 72.94 117 VAL A CA 1
ATOM 835 C C . VAL A 1 117 ? 9.896 -7.090 -4.746 1.00 72.94 117 VAL A C 1
ATOM 837 O O . VAL A 1 117 ? 8.673 -7.122 -4.661 1.00 72.94 117 VAL A O 1
ATOM 840 N N . LEU A 1 118 ? 10.536 -7.615 -5.797 1.00 71.75 118 LEU A N 1
ATOM 841 C CA . LEU A 1 118 ? 9.836 -8.187 -6.954 1.00 71.75 118 LEU A CA 1
ATOM 842 C C . LEU A 1 118 ? 8.812 -9.282 -6.607 1.00 71.75 118 LEU A C 1
ATOM 844 O O . LEU A 1 118 ? 7.733 -9.261 -7.189 1.00 71.75 118 LEU A O 1
ATOM 848 N N . PRO A 1 119 ? 9.065 -10.223 -5.675 1.00 75.12 119 PRO A N 1
ATOM 849 C CA . PRO A 1 119 ? 8.054 -11.226 -5.336 1.00 75.12 119 PRO A CA 1
ATOM 850 C C . PRO A 1 119 ? 6.743 -10.608 -4.834 1.00 75.12 119 PRO A C 1
ATOM 852 O O . PRO A 1 119 ? 5.682 -11.183 -5.041 1.00 75.12 119 PRO A O 1
ATOM 855 N N . TYR A 1 120 ? 6.797 -9.416 -4.235 1.00 68.75 120 TYR A N 1
ATOM 856 C CA . TYR A 1 120 ? 5.628 -8.703 -3.718 1.00 68.75 120 TYR A CA 1
ATOM 857 C C . TYR A 1 120 ? 4.823 -7.974 -4.794 1.00 68.75 120 TYR A C 1
ATOM 859 O O . TYR A 1 120 ? 3.680 -7.604 -4.546 1.00 68.75 120 TYR A O 1
ATOM 867 N N . THR A 1 121 ? 5.385 -7.790 -5.992 1.00 69.25 121 THR A N 1
ATOM 868 C CA . THR A 1 121 ? 4.627 -7.293 -7.149 1.00 69.25 121 THR A CA 1
ATOM 869 C C . THR A 1 121 ? 3.990 -8.422 -7.952 1.00 69.25 121 THR A C 1
ATOM 871 O O . THR A 1 121 ? 3.021 -8.182 -8.660 1.00 69.25 121 THR A O 1
ATOM 874 N N . VAL A 1 122 ? 4.500 -9.650 -7.832 1.00 69.56 122 VAL A N 1
ATOM 875 C CA . VAL A 1 122 ? 3.950 -10.845 -8.500 1.00 69.56 122 VAL A CA 1
ATOM 876 C C . VAL A 1 122 ? 2.922 -11.561 -7.621 1.00 69.56 122 VAL A C 1
ATOM 878 O O . VAL A 1 122 ? 1.913 -12.054 -8.120 1.00 69.56 122 VAL A O 1
ATOM 881 N N . HIS A 1 123 ? 3.150 -11.583 -6.307 1.00 73.00 123 HIS A N 1
ATOM 882 C CA . HIS A 1 123 ? 2.271 -12.189 -5.306 1.00 73.00 123 HIS A CA 1
ATOM 883 C C . HIS A 1 123 ? 1.768 -11.126 -4.316 1.00 73.00 123 HIS A C 1
ATOM 885 O O . HIS A 1 123 ? 2.185 -11.108 -3.154 1.00 73.00 123 HIS A O 1
ATOM 891 N N . PRO A 1 124 ? 0.909 -10.202 -4.776 1.00 73.25 124 PRO A N 1
ATOM 892 C CA . PRO A 1 124 ? 0.323 -9.179 -3.919 1.00 73.25 124 PRO A CA 1
ATOM 893 C C . PRO A 1 124 ? -0.593 -9.803 -2.859 1.00 73.25 124 PRO A C 1
ATOM 895 O O . PRO A 1 124 ? -1.225 -10.838 -3.079 1.00 73.25 124 PRO A O 1
ATOM 898 N N . TRP A 1 125 ? -0.701 -9.138 -1.711 1.00 79.56 125 TRP A N 1
ATOM 899 C CA . TRP A 1 125 ? -1.663 -9.473 -0.663 1.00 79.56 125 TRP A CA 1
ATOM 900 C C . TRP A 1 125 ? -2.736 -8.394 -0.560 1.00 79.56 125 TRP A C 1
ATOM 902 O O . TRP A 1 125 ? -2.480 -7.213 -0.786 1.00 79.56 125 TRP A O 1
ATOM 912 N N . VAL A 1 126 ? -3.929 -8.812 -0.153 1.00 88.12 126 VAL A N 1
ATOM 913 C CA . VAL A 1 126 ? -5.048 -7.930 0.185 1.00 88.12 126 VAL A CA 1
ATOM 914 C C . VAL A 1 126 ? -5.432 -8.224 1.623 1.00 88.12 126 VAL A C 1
ATOM 916 O O . VAL A 1 126 ? -5.527 -9.388 2.018 1.00 88.12 126 VAL A O 1
ATOM 919 N N . VAL A 1 127 ? -5.631 -7.175 2.413 1.00 91.62 127 VAL A N 1
ATOM 920 C CA . VAL A 1 127 ? -6.107 -7.301 3.793 1.00 91.62 127 VAL A CA 1
ATOM 921 C C . VAL A 1 127 ? -7.545 -6.804 3.889 1.00 91.62 127 VAL A C 1
ATOM 923 O O . VAL A 1 127 ? -7.914 -5.840 3.219 1.00 91.62 127 VAL A O 1
ATOM 926 N N . SER A 1 128 ? -8.361 -7.465 4.716 1.00 92.81 128 SER A N 1
ATOM 927 C CA . SER A 1 128 ? -9.717 -6.991 5.001 1.00 92.81 128 SER A CA 1
ATOM 928 C C . SER A 1 128 ? -9.701 -5.898 6.066 1.00 92.81 128 SER A C 1
ATOM 930 O O . SER A 1 128 ? -8.880 -5.928 6.990 1.00 92.81 128 SER A O 1
ATOM 932 N N . ASN A 1 129 ? -10.625 -4.949 5.938 1.00 94.38 129 ASN A N 1
ATOM 933 C CA . ASN A 1 129 ? -10.856 -3.861 6.885 1.00 94.38 129 ASN A CA 1
ATOM 934 C C . ASN A 1 129 ? -12.126 -4.084 7.737 1.00 94.38 129 ASN A C 1
ATOM 936 O O . ASN A 1 129 ? -12.486 -3.208 8.518 1.00 94.38 129 ASN A O 1
ATOM 940 N N . ASP A 1 130 ? -12.767 -5.259 7.657 1.00 95.00 130 ASP A N 1
ATOM 941 C CA . ASP A 1 130 ? -14.066 -5.563 8.289 1.00 95.00 130 ASP A CA 1
ATOM 942 C C . ASP A 1 130 ? -14.112 -5.222 9.782 1.00 95.00 130 ASP A C 1
ATOM 944 O O . ASP A 1 130 ? -15.085 -4.661 10.281 1.00 95.00 130 ASP A O 1
ATOM 948 N N . ARG A 1 131 ? -13.032 -5.536 10.512 1.00 94.44 131 ARG A N 1
ATOM 949 C CA . ARG A 1 131 ? -12.937 -5.252 11.950 1.00 94.44 131 ARG A CA 1
ATOM 950 C C . ARG A 1 131 ? -12.920 -3.751 12.229 1.00 94.44 131 ARG A C 1
ATOM 952 O O . ARG A 1 131 ? -13.468 -3.331 13.238 1.00 94.44 131 ARG A O 1
ATOM 959 N N . LEU A 1 132 ? -12.280 -2.965 11.366 1.00 94.81 132 LEU A N 1
ATOM 960 C CA . LEU A 1 132 ? -12.225 -1.511 11.477 1.00 94.81 132 LEU A CA 1
ATOM 961 C C . LEU A 1 132 ? -13.558 -0.882 11.027 1.00 94.81 132 LEU A C 1
ATOM 963 O O . LEU A 1 132 ? -14.078 -0.017 11.724 1.00 94.81 132 LEU A O 1
ATOM 967 N N . ARG A 1 133 ? -14.185 -1.405 9.962 1.00 94.88 133 ARG A N 1
ATOM 968 C CA . ARG A 1 133 ? -15.547 -1.030 9.532 1.00 94.88 133 ARG A CA 1
ATOM 969 C C . ARG A 1 133 ? -16.589 -1.266 10.628 1.00 94.88 133 ARG A C 1
ATOM 971 O O . ARG A 1 133 ? -17.439 -0.415 10.864 1.00 94.88 133 ARG A O 1
ATOM 978 N N . ALA A 1 134 ? -16.50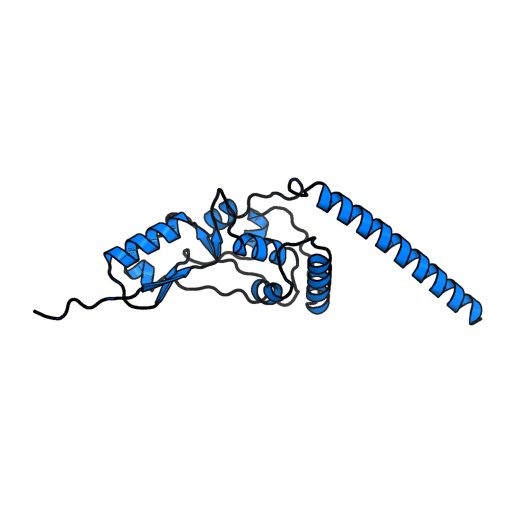5 -2.389 11.344 1.00 95.25 134 ALA A N 1
ATOM 979 C CA . ALA A 1 134 ? -17.415 -2.713 12.448 1.00 95.25 134 ALA A CA 1
ATOM 980 C C . ALA A 1 134 ? -17.335 -1.723 13.628 1.00 95.25 134 ALA A C 1
ATOM 982 O O . ALA A 1 134 ? -18.250 -1.677 14.446 1.00 95.25 134 ALA A O 1
ATOM 983 N N . LEU A 1 135 ? -16.262 -0.930 13.708 1.00 93.75 135 LEU A N 1
ATOM 984 C CA . LEU A 1 135 ? -16.069 0.133 14.698 1.00 93.75 135 LEU A CA 1
ATOM 985 C C . LEU A 1 135 ? -16.597 1.496 14.218 1.00 93.75 135 LEU A C 1
ATOM 987 O O . LEU A 1 135 ? -16.429 2.496 14.909 1.00 93.75 135 LEU A O 1
ATOM 991 N N . GLY A 1 136 ? -17.220 1.550 13.036 1.00 93.06 136 GLY A N 1
ATOM 992 C CA . GLY A 1 136 ? -17.776 2.773 12.457 1.00 93.06 136 GLY A CA 1
ATOM 993 C C . GLY A 1 136 ? -16.761 3.647 11.720 1.00 93.06 136 GLY A C 1
ATOM 994 O O . GLY A 1 136 ? -17.079 4.785 11.391 1.00 93.06 136 GLY A O 1
ATOM 995 N N . TRP A 1 137 ? -15.549 3.147 11.465 1.00 96.06 137 TRP A N 1
ATOM 996 C CA . TRP A 1 137 ? -14.617 3.811 10.556 1.00 96.06 137 TRP A CA 1
ATOM 997 C C . TRP A 1 137 ? -15.032 3.563 9.107 1.00 96.06 137 TRP A C 1
ATOM 999 O O . TRP A 1 137 ? -15.326 2.426 8.730 1.00 96.06 137 TRP A O 1
ATOM 1009 N N . GLU A 1 138 ? -15.009 4.613 8.295 1.00 94.25 138 GLU A N 1
ATOM 1010 C CA . GLU A 1 138 ? -15.248 4.555 6.855 1.00 94.25 138 GLU A CA 1
ATOM 1011 C C . GLU A 1 138 ? -14.152 5.372 6.157 1.00 94.25 138 GLU A C 1
ATOM 1013 O O . GLU A 1 138 ? -13.891 6.497 6.591 1.00 94.25 138 GLU A O 1
ATOM 1018 N N . PRO A 1 139 ? -13.479 4.827 5.128 1.00 92.81 139 PRO A N 1
ATOM 1019 C CA . PRO A 1 139 ? -12.478 5.577 4.384 1.00 92.81 139 PRO A CA 1
ATOM 1020 C C . PRO A 1 139 ? -13.160 6.691 3.586 1.00 92.81 139 PRO A C 1
ATOM 1022 O O . PRO A 1 139 ? -14.210 6.470 2.978 1.00 92.81 139 PRO A O 1
ATOM 1025 N N . ALA A 1 140 ? -12.559 7.879 3.578 1.00 92.38 140 ALA A N 1
ATOM 1026 C CA . ALA A 1 140 ? -13.035 8.990 2.765 1.00 92.38 140 ALA A CA 1
ATOM 1027 C C . ALA A 1 140 ? -12.599 8.844 1.301 1.00 92.38 140 ALA A C 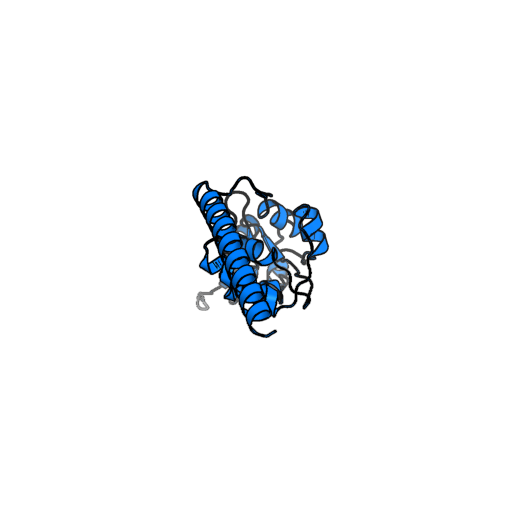1
ATOM 1029 O O . ALA A 1 140 ? -13.290 9.347 0.418 1.00 92.38 140 ALA A O 1
ATOM 1030 N N . HIS A 1 141 ? -11.488 8.141 1.051 1.00 90.62 141 HIS A N 1
ATOM 1031 C CA . HIS A 1 141 ? -10.951 7.922 -0.286 1.00 90.62 141 HIS A CA 1
ATOM 1032 C C . HIS A 1 141 ? -11.123 6.469 -0.720 1.00 90.62 141 HIS A C 1
ATOM 1034 O O . HIS A 1 141 ? -10.871 5.512 0.020 1.00 90.62 141 HIS A O 1
ATOM 1040 N N . THR A 1 142 ? -11.514 6.296 -1.975 1.00 91.69 142 THR A N 1
ATOM 1041 C CA . THR A 1 142 ? -11.506 4.992 -2.636 1.00 91.69 142 THR A CA 1
ATOM 1042 C C . THR A 1 142 ? -10.074 4.534 -2.924 1.00 91.69 142 THR A C 1
ATOM 1044 O O . THR A 1 142 ? -9.124 5.321 -2.950 1.00 91.69 142 THR A O 1
ATOM 1047 N N . ASN A 1 143 ? -9.901 3.236 -3.171 1.00 89.69 143 ASN A 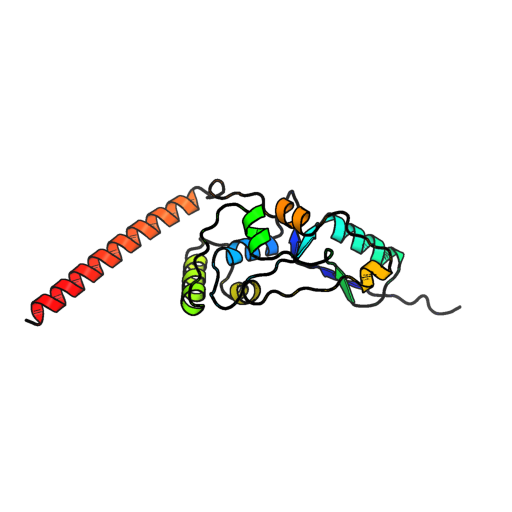N 1
ATOM 1048 C CA . ASN A 1 143 ? -8.600 2.674 -3.533 1.00 89.69 143 ASN A CA 1
ATOM 1049 C C . ASN A 1 143 ? -8.065 3.287 -4.844 1.00 89.69 143 ASN A C 1
ATOM 1051 O O . ASN A 1 143 ? -6.872 3.547 -4.978 1.00 89.69 143 ASN A O 1
ATOM 1055 N N . GLU A 1 144 ? -8.949 3.554 -5.803 1.00 87.94 144 GLU A N 1
ATOM 1056 C CA . GLU A 1 144 ? -8.654 4.210 -7.075 1.00 87.94 144 GLU A CA 1
ATOM 1057 C C . GLU A 1 144 ? -8.188 5.657 -6.880 1.00 87.94 144 GLU A C 1
ATOM 1059 O O . GLU A 1 144 ? -7.176 6.051 -7.461 1.00 87.94 144 GLU A O 1
ATOM 1064 N N . GLU A 1 145 ? -8.881 6.439 -6.048 1.00 86.75 145 GLU A N 1
ATOM 1065 C CA . GLU A 1 145 ? -8.485 7.816 -5.721 1.00 86.75 145 GLU A CA 1
ATOM 1066 C C . GLU A 1 145 ? -7.133 7.843 -5.010 1.00 86.75 145 GLU A C 1
ATOM 1068 O O . GLU A 1 145 ? -6.243 8.595 -5.406 1.00 86.75 145 GLU A O 1
ATOM 1073 N N . ALA A 1 146 ? -6.932 6.956 -4.031 1.00 86.12 146 ALA A N 1
ATOM 1074 C CA . ALA A 1 146 ? -5.648 6.796 -3.364 1.00 86.12 146 ALA A CA 1
ATOM 1075 C C . ALA A 1 146 ? -4.544 6.408 -4.364 1.00 86.12 146 ALA A C 1
ATOM 1077 O O . ALA A 1 146 ? -3.446 6.971 -4.338 1.00 86.12 146 ALA A O 1
ATOM 1078 N N . TYR A 1 147 ? -4.824 5.484 -5.290 1.00 83.00 147 TYR A N 1
ATOM 1079 C CA . TYR A 1 147 ? -3.885 5.111 -6.344 1.00 83.00 147 TYR A CA 1
ATOM 1080 C C . TYR A 1 147 ? -3.485 6.320 -7.187 1.00 83.00 147 TYR A C 1
ATOM 1082 O O . TYR A 1 147 ? -2.288 6.540 -7.355 1.00 83.00 147 TYR A O 1
ATOM 1090 N N . VAL A 1 148 ? -4.445 7.119 -7.661 1.00 80.00 148 VAL A N 1
ATOM 1091 C CA . VAL A 1 148 ? -4.184 8.323 -8.466 1.00 80.00 148 VAL A CA 1
ATOM 1092 C C . VAL A 1 148 ? -3.381 9.358 -7.677 1.00 80.00 148 VAL A C 1
ATOM 1094 O O . VAL A 1 148 ? -2.371 9.840 -8.188 1.00 80.00 148 VAL A O 1
ATOM 1097 N N . ALA A 1 149 ? -3.750 9.627 -6.422 1.00 76.88 149 ALA A N 1
ATOM 1098 C CA . ALA A 1 149 ? -3.028 10.542 -5.536 1.00 76.88 149 ALA A CA 1
ATOM 1099 C C . ALA A 1 149 ? -1.559 10.124 -5.334 1.00 76.88 149 ALA A C 1
ATOM 1101 O O . ALA A 1 149 ? -0.657 10.958 -5.300 1.00 76.88 149 ALA A O 1
ATOM 1102 N N . GLY A 1 150 ? -1.293 8.816 -5.235 1.00 69.12 150 GLY A N 1
ATOM 1103 C CA . GLY A 1 150 ? 0.065 8.275 -5.123 1.00 69.12 150 GLY A CA 1
ATOM 1104 C C . GLY A 1 150 ? 0.812 8.110 -6.453 1.00 69.12 150 GLY A C 1
ATOM 1105 O O . GLY A 1 150 ? 2.038 7.972 -6.442 1.00 69.12 150 GLY A O 1
ATOM 1106 N N . HIS A 1 151 ? 0.097 8.095 -7.581 1.00 64.81 151 HIS A N 1
ATOM 1107 C CA . HIS A 1 151 ? 0.612 7.828 -8.927 1.00 64.81 151 HIS A CA 1
ATOM 1108 C C . HIS A 1 151 ? 0.437 9.039 -9.845 1.00 64.81 151 HIS A C 1
ATOM 1110 O O . HIS A 1 151 ? -0.015 8.895 -10.981 1.00 64.81 151 HIS A O 1
ATOM 1116 N N . GLU A 1 152 ? 0.856 10.230 -9.406 1.00 55.94 152 GLU A N 1
ATOM 1117 C CA . GLU A 1 152 ? 1.074 11.316 -10.361 1.00 55.94 152 GLU A CA 1
ATOM 1118 C C . GLU A 1 152 ? 2.084 10.851 -11.433 1.00 55.94 152 GLU A C 1
ATOM 1120 O O . GLU A 1 152 ? 3.224 10.484 -11.108 1.00 55.94 152 GLU A O 1
ATOM 1125 N N . PRO A 1 153 ? 1.696 10.838 -12.720 1.00 48.53 153 PRO A N 1
ATOM 1126 C CA . PRO A 1 153 ? 2.511 10.297 -13.794 1.00 48.53 153 PRO A CA 1
ATOM 1127 C C . PRO A 1 153 ? 3.701 11.218 -14.081 1.00 48.53 153 PRO A C 1
ATOM 1129 O O . PRO A 1 153 ? 3.681 12.052 -14.980 1.00 48.53 153 PRO A O 1
ATOM 1132 N N . ARG A 1 154 ? 4.806 11.039 -13.354 1.00 49.97 154 ARG A N 1
ATOM 1133 C CA . ARG A 1 154 ? 6.112 11.615 -13.716 1.00 49.97 154 ARG A CA 1
ATOM 1134 C C . ARG A 1 154 ? 6.824 10.701 -14.702 1.00 49.97 154 ARG A C 1
ATOM 1136 O O . ARG A 1 154 ? 7.888 10.165 -14.411 1.00 49.97 154 ARG A O 1
ATOM 1143 N N . THR A 1 155 ? 6.219 10.463 -15.863 1.00 42.03 155 THR A N 1
ATOM 1144 C CA . THR A 1 155 ? 6.682 9.388 -16.750 1.00 42.03 155 THR A CA 1
ATOM 1145 C C . THR A 1 155 ? 8.079 9.655 -17.318 1.00 42.03 155 THR A C 1
ATOM 1147 O O . THR A 1 155 ? 8.798 8.695 -17.560 1.00 42.03 155 THR A O 1
ATOM 1150 N N . PHE A 1 156 ? 8.538 10.909 -17.445 1.00 43.62 156 PHE A N 1
ATOM 1151 C CA . PHE A 1 156 ? 9.913 11.207 -17.900 1.00 43.62 156 PHE A CA 1
ATOM 1152 C C . PHE A 1 156 ? 10.548 12.505 -17.352 1.00 43.62 156 PHE A C 1
ATOM 1154 O O . PHE A 1 156 ? 11.747 12.736 -17.566 1.00 43.62 156 PHE A O 1
ATOM 1161 N N . ASP A 1 157 ? 9.806 13.323 -16.598 1.00 42.91 157 ASP A N 1
ATOM 1162 C CA . ASP A 1 157 ? 10.301 14.619 -16.105 1.00 42.91 157 ASP A CA 1
ATOM 1163 C C . ASP A 1 157 ? 11.128 14.539 -14.816 1.00 42.91 157 ASP A C 1
ATOM 1165 O O . ASP A 1 157 ? 11.918 15.438 -14.542 1.00 42.91 157 ASP A O 1
ATOM 1169 N N . SER A 1 158 ? 11.046 13.443 -14.055 1.00 49.78 158 SER A N 1
ATOM 1170 C CA . SER A 1 158 ? 11.843 13.263 -12.831 1.00 49.78 158 SER A CA 1
ATOM 1171 C C . SER A 1 158 ? 13.179 12.554 -13.052 1.00 49.78 158 SER A C 1
ATOM 1173 O O . SER A 1 158 ? 13.828 12.150 -12.084 1.00 49.78 158 SER A O 1
ATOM 1175 N N . LEU A 1 159 ? 13.608 12.362 -14.304 1.00 49.41 159 LEU A N 1
ATOM 1176 C CA . LEU A 1 159 ? 14.970 11.910 -14.562 1.00 49.41 159 LEU A CA 1
ATOM 1177 C C . LEU A 1 159 ? 15.923 13.056 -14.226 1.00 49.41 159 LEU A C 1
ATOM 1179 O O . LEU A 1 159 ? 16.209 13.903 -15.072 1.00 49.41 159 LEU A O 1
ATOM 1183 N N . ASP A 1 160 ? 16.410 13.046 -12.985 1.00 49.91 160 ASP A N 1
ATOM 1184 C CA . ASP A 1 160 ? 17.513 13.888 -12.538 1.00 49.91 160 ASP A CA 1
ATOM 1185 C C . ASP A 1 160 ? 18.649 13.847 -13.575 1.00 49.91 160 ASP A C 1
ATOM 1187 O O . ASP A 1 160 ? 18.906 12.805 -14.197 1.00 49.91 160 ASP A O 1
ATOM 1191 N N . ALA A 1 161 ? 19.322 14.977 -13.796 1.00 51.62 161 ALA A N 1
ATOM 1192 C CA . ALA A 1 161 ? 20.313 15.117 -14.864 1.00 51.62 161 ALA A CA 1
ATOM 1193 C C . ALA A 1 161 ? 21.400 14.025 -14.781 1.00 51.62 161 ALA A C 1
ATOM 1195 O O . ALA A 1 161 ? 21.821 13.476 -15.804 1.00 51.62 161 ALA A O 1
ATOM 1196 N N . GLY A 1 162 ? 21.766 13.616 -13.559 1.00 57.75 162 GLY A N 1
ATOM 1197 C CA . GLY A 1 162 ? 22.712 12.527 -13.315 1.00 57.75 162 GLY A CA 1
ATOM 1198 C C . GLY A 1 162 ? 22.217 11.143 -13.756 1.00 57.75 162 GLY A C 1
ATOM 1199 O O . GLY A 1 162 ? 23.025 10.303 -14.157 1.00 57.75 162 GLY A O 1
ATOM 1200 N N . SER A 1 163 ? 20.906 10.892 -13.733 1.00 58.56 163 SER A N 1
ATOM 1201 C CA . SER A 1 163 ? 20.307 9.636 -14.206 1.00 58.56 163 SER A CA 1
ATOM 1202 C C . SER A 1 163 ? 20.297 9.565 -15.732 1.00 58.56 163 SER A C 1
ATOM 1204 O O . SER A 1 163 ? 20.643 8.528 -16.296 1.00 58.56 163 SER A O 1
ATOM 1206 N N . ARG A 1 164 ? 20.009 10.683 -16.418 1.00 59.31 164 ARG A N 1
ATOM 1207 C CA . ARG A 1 164 ? 20.087 10.768 -17.892 1.00 59.31 164 ARG A CA 1
ATOM 1208 C C . ARG A 1 164 ? 21.503 10.490 -18.398 1.00 59.31 164 ARG A C 1
ATOM 1210 O O . ARG A 1 164 ? 21.678 9.749 -19.363 1.00 59.31 164 ARG A O 1
ATOM 1217 N N . GLN A 1 165 ? 22.512 11.017 -17.704 1.00 64.81 165 GLN A N 1
ATOM 1218 C CA . GLN A 1 165 ? 23.918 10.793 -18.042 1.00 64.81 165 GLN A CA 1
ATOM 1219 C C . GLN A 1 165 ? 24.366 9.344 -17.795 1.00 64.81 165 GLN A C 1
ATOM 1221 O O . GLN A 1 165 ? 25.119 8.777 -18.584 1.00 64.81 165 GLN A O 1
ATOM 1226 N N . ARG A 1 166 ? 23.884 8.701 -16.726 1.00 66.00 166 ARG A N 1
ATOM 1227 C CA . ARG A 1 166 ? 24.166 7.278 -16.480 1.00 66.00 166 ARG A CA 1
ATOM 1228 C C . ARG A 1 166 ? 23.502 6.372 -17.517 1.00 66.00 166 ARG A C 1
ATOM 1230 O O . ARG A 1 166 ? 24.123 5.403 -17.947 1.00 66.00 166 ARG A O 1
ATOM 1237 N N . ILE A 1 167 ? 22.284 6.700 -17.958 1.00 70.75 167 ILE A N 1
ATOM 1238 C CA . ILE A 1 167 ? 21.594 5.974 -19.035 1.00 70.75 167 ILE A CA 1
ATOM 1239 C C . ILE A 1 167 ? 22.385 6.092 -20.340 1.00 70.75 167 ILE A C 1
ATOM 1241 O O . ILE A 1 167 ? 22.634 5.075 -20.986 1.00 70.75 167 ILE A O 1
ATOM 1245 N N . SER A 1 168 ? 22.832 7.296 -20.711 1.00 67.94 168 SER A N 1
ATOM 1246 C CA . SER A 1 168 ? 23.604 7.484 -21.945 1.00 67.94 168 SER A CA 1
ATOM 1247 C C . SER A 1 168 ? 24.948 6.747 -21.910 1.00 67.94 168 SER A C 1
ATOM 1249 O O . SER A 1 168 ? 25.300 6.079 -22.882 1.00 67.94 168 SER A O 1
ATOM 1251 N N . LEU A 1 169 ? 25.652 6.768 -20.772 1.00 73.94 169 LEU A N 1
ATOM 1252 C CA . LEU A 1 169 ? 26.883 5.996 -20.560 1.00 73.94 169 LEU A CA 1
ATOM 1253 C C . LEU A 1 169 ? 26.643 4.481 -20.626 1.00 73.94 169 LEU A C 1
ATOM 1255 O O . LEU A 1 169 ? 27.423 3.762 -21.249 1.00 73.94 169 LEU A O 1
ATOM 1259 N N . GLY A 1 170 ? 25.553 3.993 -20.029 1.00 71.44 170 GLY A N 1
ATOM 1260 C CA . GLY A 1 170 ? 25.173 2.581 -20.071 1.00 71.44 170 GLY A CA 1
ATOM 1261 C C . GLY A 1 170 ? 24.840 2.098 -21.485 1.00 71.44 170 GLY A C 1
ATOM 1262 O O . GLY A 1 170 ? 25.314 1.040 -21.899 1.00 71.44 170 GLY A O 1
ATOM 1263 N N . VAL A 1 171 ? 24.084 2.890 -22.254 1.00 76.38 171 VAL A N 1
ATOM 1264 C CA . VAL A 1 171 ? 23.750 2.590 -23.658 1.00 76.38 171 VAL A CA 1
ATOM 1265 C C . VAL A 1 171 ? 25.007 2.580 -24.528 1.00 76.38 171 VAL A C 1
ATOM 1267 O O . VAL A 1 171 ? 25.208 1.637 -25.295 1.00 76.38 171 VAL A O 1
ATOM 1270 N N . ALA A 1 172 ? 25.888 3.572 -24.373 1.00 72.81 172 ALA A N 1
ATOM 1271 C CA . ALA A 1 172 ? 27.154 3.624 -25.099 1.00 72.81 172 ALA A CA 1
ATOM 1272 C C . ALA A 1 172 ? 28.054 2.419 -24.766 1.00 72.81 172 ALA A C 1
ATOM 1274 O O . ALA A 1 172 ? 28.553 1.752 -25.672 1.00 72.81 172 ALA A O 1
ATOM 1275 N N . GLY A 1 173 ? 28.207 2.080 -23.481 1.00 77.62 173 GLY A N 1
ATOM 1276 C CA . GLY A 1 173 ? 28.991 0.920 -23.045 1.00 77.62 173 GLY A CA 1
ATOM 1277 C C . GLY A 1 173 ? 28.426 -0.413 -23.548 1.00 77.62 173 GLY A C 1
ATOM 1278 O O . GLY A 1 173 ? 29.179 -1.269 -24.013 1.00 77.62 173 GLY A O 1
ATOM 1279 N N . GLY A 1 174 ? 27.099 -0.576 -23.526 1.00 77.62 174 GLY A N 1
ATOM 1280 C CA . GLY A 1 174 ? 26.417 -1.757 -24.061 1.00 77.62 174 GLY A CA 1
ATOM 1281 C C . GLY A 1 174 ? 26.604 -1.921 -25.573 1.00 77.62 174 GLY A C 1
ATOM 1282 O O . GLY A 1 174 ? 26.891 -3.025 -26.042 1.00 77.62 174 GLY A O 1
ATOM 1283 N N . LEU A 1 175 ? 26.519 -0.828 -26.339 1.00 79.88 175 LEU A N 1
ATOM 1284 C CA . LEU A 1 175 ? 26.796 -0.830 -27.781 1.00 79.88 175 LEU A CA 1
ATOM 1285 C C . LEU A 1 175 ? 28.245 -1.224 -28.088 1.00 79.88 175 LEU A C 1
ATOM 1287 O O . LEU A 1 175 ? 28.475 -2.026 -28.992 1.00 79.88 175 LEU A O 1
ATOM 1291 N N . VAL A 1 176 ? 29.214 -0.731 -27.312 1.00 80.50 176 VAL A N 1
ATOM 1292 C CA . VAL A 1 176 ? 30.637 -1.085 -27.467 1.00 80.50 176 VAL A CA 1
ATOM 1293 C C . VAL A 1 176 ? 30.887 -2.562 -27.145 1.00 80.50 176 VAL A C 1
ATOM 1295 O O . VAL A 1 176 ? 31.543 -3.264 -27.913 1.00 80.50 176 VAL A O 1
ATOM 1298 N N . LEU A 1 177 ? 30.336 -3.079 -26.043 1.00 81.94 177 LEU A N 1
ATOM 1299 C CA . LEU A 1 177 ? 30.510 -4.486 -25.664 1.00 81.94 177 LEU A CA 1
ATOM 1300 C C . LEU A 1 177 ? 29.862 -5.445 -26.670 1.00 81.94 177 LEU A C 1
ATOM 1302 O O . LEU A 1 177 ? 30.449 -6.474 -27.004 1.00 81.94 177 LEU A O 1
ATOM 1306 N N . THR A 1 178 ? 28.676 -5.110 -27.183 1.00 81.00 178 THR A N 1
ATOM 1307 C CA . THR A 1 178 ? 27.977 -5.930 -28.187 1.00 81.00 178 THR A CA 1
ATOM 1308 C C . THR A 1 178 ? 28.696 -5.930 -29.535 1.00 81.00 178 THR A C 1
ATOM 1310 O O . THR A 1 178 ? 28.843 -6.995 -30.137 1.00 81.00 178 THR A O 1
ATOM 1313 N N . THR A 1 179 ? 29.221 -4.785 -29.986 1.00 81.56 179 THR A N 1
ATOM 1314 C CA . THR A 1 179 ? 30.046 -4.727 -31.207 1.00 81.56 179 THR A CA 1
ATOM 1315 C C . THR A 1 179 ? 31.350 -5.506 -31.055 1.00 81.56 179 THR A C 1
ATOM 1317 O O . THR A 1 179 ? 31.676 -6.306 -31.932 1.00 81.56 179 THR A O 1
ATOM 1320 N N . LEU A 1 180 ? 32.066 -5.361 -29.935 1.00 82.94 180 LEU A N 1
ATOM 1321 C CA . LEU A 1 180 ? 33.289 -6.128 -29.673 1.00 82.94 180 LEU A CA 1
ATOM 1322 C C . LEU A 1 180 ? 33.023 -7.638 -29.608 1.00 82.94 180 LEU A C 1
ATOM 1324 O O . LEU A 1 180 ? 33.750 -8.417 -30.223 1.00 82.94 180 LEU A O 1
ATOM 1328 N N . ALA A 1 181 ? 31.959 -8.066 -28.924 1.00 84.12 181 ALA A N 1
ATOM 1329 C CA . ALA A 1 181 ? 31.572 -9.474 -28.866 1.00 84.12 181 ALA A CA 1
ATOM 1330 C C . ALA A 1 181 ? 31.199 -10.028 -30.254 1.00 84.12 181 ALA A C 1
ATOM 1332 O O . ALA A 1 181 ? 31.609 -11.139 -30.600 1.00 84.12 181 ALA A O 1
ATOM 1333 N N . GLY A 1 182 ? 30.480 -9.247 -31.070 1.00 87.88 182 GLY A N 1
ATOM 1334 C CA . GLY A 1 182 ? 30.150 -9.596 -32.453 1.00 87.88 182 GLY A CA 1
ATOM 1335 C C . GLY A 1 182 ? 31.390 -9.753 -33.338 1.00 87.88 182 GLY A C 1
ATOM 1336 O O . GLY A 1 182 ? 31.501 -10.741 -34.067 1.00 87.88 182 GLY A O 1
ATOM 1337 N N . LEU A 1 183 ? 32.359 -8.839 -33.219 1.00 87.19 183 LEU A N 1
ATOM 1338 C CA . LEU A 1 183 ? 33.640 -8.907 -33.929 1.00 87.19 183 LEU A CA 1
ATOM 1339 C C . LEU A 1 183 ? 34.460 -10.134 -33.514 1.00 87.19 183 LEU A C 1
ATOM 1341 O O . LEU A 1 183 ? 34.947 -10.867 -34.375 1.00 87.19 183 LEU A O 1
ATOM 1345 N N . VAL A 1 184 ? 34.562 -10.416 -32.212 1.00 88.31 184 VAL A N 1
ATOM 1346 C CA . VAL A 1 184 ? 35.259 -11.608 -31.697 1.00 88.31 184 VAL A CA 1
ATOM 1347 C C . VAL A 1 184 ? 34.584 -12.894 -32.177 1.00 88.31 184 VAL A C 1
ATOM 1349 O O . VAL A 1 184 ? 35.267 -13.841 -32.570 1.00 88.31 184 VAL A O 1
ATOM 1352 N N . TRP A 1 185 ? 33.251 -12.948 -32.181 1.00 89.69 185 TRP A N 1
ATOM 1353 C CA . TRP A 1 185 ? 32.506 -14.101 -32.684 1.00 89.69 185 TRP A CA 1
ATOM 1354 C C . TRP A 1 185 ? 32.729 -14.323 -34.187 1.00 89.69 185 TRP A C 1
ATOM 1356 O O . TRP A 1 185 ? 33.017 -15.450 -34.598 1.00 89.69 185 TRP A O 1
ATOM 1366 N N . LEU A 1 186 ? 32.683 -13.257 -34.995 1.00 86.75 186 LEU A N 1
ATOM 1367 C CA . LEU A 1 186 ? 32.994 -13.298 -36.429 1.00 86.75 186 LEU A CA 1
ATOM 1368 C C . LEU A 1 186 ? 34.425 -13.787 -36.687 1.00 86.75 186 LEU A C 1
ATOM 1370 O O . LEU A 1 186 ? 34.632 -14.669 -37.521 1.00 86.75 186 LEU A O 1
ATOM 1374 N N . PHE A 1 187 ? 35.398 -13.285 -35.925 1.00 86.00 187 PHE A N 1
ATOM 1375 C CA . PHE A 1 187 ? 36.801 -13.672 -36.062 1.00 86.00 187 PHE A CA 1
ATOM 1376 C C . PHE A 1 187 ? 37.024 -15.147 -35.696 1.00 86.00 187 PHE A C 1
ATOM 1378 O O . PHE A 1 187 ? 37.652 -15.897 -36.444 1.00 86.00 187 PHE A O 1
ATOM 1385 N N . ARG A 1 188 ? 36.423 -15.618 -34.594 1.00 84.88 188 ARG A N 1
ATOM 1386 C CA . ARG A 1 188 ? 36.472 -17.036 -34.189 1.00 84.88 188 ARG A CA 1
ATOM 1387 C C . ARG A 1 188 ? 35.763 -17.960 -35.178 1.00 84.88 188 ARG A C 1
ATOM 1389 O O . ARG A 1 188 ? 36.167 -19.111 -35.314 1.00 84.88 188 ARG A O 1
ATOM 1396 N N . ARG A 1 189 ? 34.718 -17.481 -35.859 1.00 86.38 189 ARG A N 1
ATOM 1397 C CA . ARG A 1 189 ? 34.017 -18.224 -36.916 1.00 86.38 189 ARG A CA 1
ATOM 1398 C C . ARG A 1 189 ? 34.850 -18.319 -38.194 1.00 86.38 189 ARG A C 1
ATOM 1400 O O . ARG A 1 189 ? 34.844 -19.371 -38.824 1.00 86.38 189 ARG A O 1
ATOM 1407 N N . SER A 1 190 ? 35.560 -17.253 -38.559 1.00 80.94 190 SER A N 1
ATOM 1408 C CA . SER A 1 190 ? 36.437 -17.234 -39.734 1.00 80.94 190 SER A CA 1
ATOM 1409 C C . SER A 1 190 ? 37.669 -18.121 -39.552 1.00 80.94 190 SER A C 1
ATOM 1411 O O . SER A 1 190 ? 38.080 -18.767 -40.501 1.00 80.94 190 SER A O 1
ATOM 1413 N N . ASN A 1 191 ? 38.215 -18.204 -38.335 1.00 74.38 191 ASN A N 1
ATOM 1414 C CA . ASN A 1 191 ? 39.412 -18.997 -38.022 1.00 74.38 191 ASN A CA 1
ATOM 1415 C C . ASN A 1 191 ? 39.131 -20.493 -37.748 1.00 74.38 191 ASN A C 1
ATOM 1417 O O . ASN A 1 191 ? 40.020 -21.226 -37.325 1.00 74.38 191 ASN A O 1
ATOM 1421 N N . ARG A 1 192 ? 37.870 -20.927 -37.892 1.00 67.75 192 ARG A N 1
ATOM 1422 C CA . ARG A 1 192 ? 37.422 -22.331 -37.791 1.00 67.75 192 ARG A CA 1
ATOM 1423 C C . ARG A 1 192 ? 37.029 -22.926 -39.153 1.00 67.75 192 ARG A C 1
ATOM 1425 O O . ARG A 1 192 ? 36.519 -24.043 -39.188 1.00 67.75 192 ARG A O 1
ATOM 1432 N N . ARG A 1 193 ? 37.201 -22.167 -40.235 1.00 49.84 193 ARG A N 1
ATOM 1433 C CA . ARG A 1 193 ? 37.129 -22.636 -41.622 1.00 49.84 193 ARG A CA 1
ATOM 1434 C C . ARG A 1 193 ? 38.542 -22.778 -42.157 1.00 49.84 193 ARG A C 1
ATOM 1436 O O . ARG A 1 193 ? 38.726 -23.683 -42.991 1.00 49.84 193 ARG A O 1
#